Protein AF-T1GI79-F1 (afdb_monomer)

Organism: Megaselia scalaris (NCBI:txid36166)

Sequence (210 aa):
MRSLFEKNIESGKLQDRVNHFIPFPCNTTNGRSFVRPTNINKLKPGDIDVIASIGDSLTAANGGMSSNILHVLNENRAISFSGGGKGTWREFLTLPNILKEFNPRLYGYSVDDVLALDKSSRLNVAEPMIMSRDMTYQSKALIKRMKADKKIDMKRDWKLLTIFVGNNDICSDMCHHNPQSNFADQHEKDLESTLRILRDNIPRLFVQIV

Nearest PDB structures (foldseek):
  4eq6-assembly1_A  TM=4.768E-01  e=1.561E+00  Saccharomyces cerevisiae S288C
  7bz2-assembly1_A  TM=5.257E-01  e=2.880E+00  Homo sapiens
  1g15-assembly1_A  TM=3.973E-01  e=2.254E+00  Escherichia coli
  3vdn-assembly1_B-2  TM=3.604E-01  e=2.709E+00  Streptomyces hygroscopicus subsp. limoneus
  5exd-assembly2_L  TM=4.272E-01  e=8.159E+00  Moorella thermoacetica ATCC 39073

Structure (mmCIF, N/CA/C/O backbone):
data_AF-T1GI79-F1
#
_entry.id   AF-T1GI79-F1
#
loop_
_atom_site.group_PDB
_atom_site.id
_atom_site.type_symbol
_atom_site.label_atom_id
_atom_site.label_alt_id
_atom_site.label_comp_id
_atom_site.label_asym_id
_atom_site.label_entity_id
_atom_site.label_seq_id
_atom_site.pdbx_PDB_ins_code
_atom_site.Cartn_x
_atom_site.Cartn_y
_atom_site.Cartn_z
_atom_site.occupancy
_atom_site.B_iso_or_equiv
_atom_site.auth_seq_id
_atom_site.auth_comp_id
_atom_site.auth_asym_id
_atom_site.auth_atom_id
_atom_site.pdbx_PDB_model_num
ATOM 1 N N . MET A 1 1 ? 25.899 4.677 21.567 1.00 52.06 1 MET A N 1
ATOM 2 C CA . MET A 1 1 ? 26.036 4.638 20.093 1.00 52.06 1 MET A CA 1
ATOM 3 C C . MET A 1 1 ? 24.680 5.011 19.506 1.00 52.06 1 MET A C 1
ATOM 5 O O . MET A 1 1 ? 23.715 4.375 19.904 1.00 52.06 1 MET A O 1
ATOM 9 N N . ARG A 1 2 ? 24.577 6.055 18.664 1.00 70.06 2 ARG A N 1
ATOM 10 C CA . ARG A 1 2 ? 23.287 6.473 18.070 1.00 70.06 2 ARG A CA 1
ATOM 11 C C . ARG A 1 2 ? 22.744 5.403 17.127 1.00 70.06 2 ARG A C 1
ATOM 13 O O . ARG A 1 2 ? 23.522 4.817 16.366 1.00 70.06 2 ARG A O 1
ATOM 20 N N . SER A 1 3 ? 21.436 5.175 17.166 1.00 83.69 3 SER A N 1
ATOM 21 C CA . SER A 1 3 ? 20.765 4.235 16.264 1.00 83.69 3 SER A CA 1
ATOM 22 C C . SER A 1 3 ? 20.818 4.730 14.812 1.00 83.69 3 SER A C 1
ATOM 24 O O . SER A 1 3 ? 20.967 5.924 14.546 1.00 83.69 3 SER A O 1
ATOM 26 N N . LEU A 1 4 ? 20.687 3.815 13.845 1.00 84.44 4 LEU A N 1
ATOM 27 C CA . LEU A 1 4 ? 20.584 4.172 12.422 1.00 84.44 4 LEU A CA 1
ATOM 28 C C . LEU A 1 4 ? 19.411 5.134 12.162 1.00 84.44 4 LEU A C 1
ATOM 30 O O . LEU A 1 4 ? 19.518 6.036 11.339 1.00 84.44 4 LEU A O 1
ATOM 34 N N . PHE A 1 5 ? 18.323 4.965 12.912 1.00 84.00 5 PHE A N 1
ATOM 35 C CA . PHE A 1 5 ? 17.148 5.822 12.849 1.00 84.00 5 PHE A CA 1
ATOM 36 C C . PHE A 1 5 ? 17.453 7.268 13.261 1.00 84.00 5 PHE A C 1
ATOM 38 O O . PHE A 1 5 ? 17.157 8.187 12.505 1.00 84.00 5 PHE A O 1
ATOM 45 N N . GLU A 1 6 ? 18.114 7.471 14.404 1.00 85.56 6 GLU A N 1
ATOM 46 C CA . GLU A 1 6 ? 18.513 8.808 14.876 1.00 85.56 6 GLU A CA 1
ATOM 47 C C . GLU A 1 6 ? 19.436 9.508 13.875 1.00 85.56 6 GLU A C 1
ATOM 49 O O . GLU A 1 6 ? 19.219 10.669 13.543 1.00 85.56 6 GLU A O 1
ATOM 54 N N . LYS A 1 7 ? 20.414 8.782 13.319 1.00 89.31 7 LYS A N 1
ATOM 55 C CA . LYS A 1 7 ? 21.323 9.328 12.298 1.00 89.31 7 LYS A CA 1
ATOM 56 C C . LYS A 1 7 ? 20.586 9.758 11.027 1.00 89.31 7 LYS A C 1
ATOM 58 O O . LYS A 1 7 ? 20.951 10.756 10.409 1.00 89.31 7 LYS A O 1
ATOM 63 N N . ASN A 1 8 ? 19.573 9.001 10.609 1.00 90.50 8 ASN A N 1
ATOM 64 C CA . ASN A 1 8 ? 18.803 9.327 9.412 1.00 90.50 8 ASN A CA 1
ATOM 65 C C . ASN A 1 8 ? 17.879 10.540 9.625 1.00 90.50 8 ASN A C 1
ATOM 67 O O . ASN A 1 8 ? 17.710 11.316 8.690 1.00 90.50 8 ASN A O 1
ATOM 71 N N . ILE A 1 9 ? 17.346 10.753 10.836 1.00 89.88 9 ILE A N 1
ATOM 72 C CA . ILE A 1 9 ? 16.642 12.003 11.182 1.00 89.88 9 ILE A CA 1
ATOM 73 C C . ILE A 1 9 ? 17.617 13.184 11.164 1.00 89.88 9 ILE A C 1
ATOM 75 O O . ILE A 1 9 ? 17.390 14.154 10.455 1.00 89.88 9 ILE A O 1
ATOM 79 N N . GLU A 1 10 ? 18.745 13.086 11.874 1.00 90.06 10 GLU A N 1
ATOM 80 C CA . GLU A 1 10 ? 19.730 14.179 11.966 1.00 90.06 10 GLU A CA 1
ATOM 81 C C . GLU A 1 10 ? 20.311 14.593 10.603 1.00 90.06 10 GLU A C 1
ATOM 83 O O . GLU A 1 10 ? 20.712 15.739 10.421 1.00 90.06 10 GLU A O 1
ATOM 88 N N . SER A 1 11 ? 20.359 13.666 9.642 1.00 90.00 11 SER A N 1
ATOM 89 C CA . SER A 1 11 ? 20.811 13.931 8.269 1.00 90.00 11 SER A CA 1
ATOM 90 C C . SER A 1 11 ? 19.696 14.373 7.313 1.00 90.00 11 SER A C 1
ATOM 92 O O . SER A 1 11 ? 19.952 14.506 6.118 1.00 90.00 11 SER A O 1
ATOM 94 N N . GLY A 1 12 ? 18.471 14.583 7.807 1.00 88.94 12 GLY A N 1
ATOM 95 C CA . GLY A 1 12 ? 17.326 15.023 7.005 1.00 88.94 12 GLY A CA 1
ATOM 96 C C . GLY A 1 12 ? 16.802 13.976 6.017 1.00 88.94 12 GLY A C 1
ATOM 97 O O . GLY A 1 12 ? 16.076 14.319 5.088 1.00 88.94 12 GLY A O 1
ATOM 98 N N . LYS A 1 13 ? 17.171 12.699 6.181 1.00 87.88 13 LYS A N 1
ATOM 99 C CA . LYS A 1 13 ? 16.690 11.594 5.331 1.00 87.88 13 LYS A CA 1
ATOM 100 C C . LYS A 1 13 ? 15.313 11.089 5.743 1.00 87.88 13 LYS A C 1
ATOM 102 O O . LYS A 1 13 ? 14.619 10.479 4.936 1.00 87.88 13 LYS A O 1
ATOM 107 N N . LEU A 1 14 ? 14.949 11.285 7.006 1.00 89.50 14 LEU A N 1
ATOM 108 C CA . LEU A 1 14 ? 13.640 10.943 7.546 1.00 89.50 14 LEU A CA 1
ATOM 109 C C . LEU A 1 14 ? 12.938 12.197 8.035 1.00 89.50 14 LEU A C 1
ATOM 111 O O . LEU A 1 14 ? 13.574 13.175 8.416 1.00 89.50 14 LEU A O 1
ATOM 115 N N . GLN A 1 15 ? 11.614 12.118 8.051 1.00 91.69 15 GLN A N 1
ATOM 116 C CA . GLN A 1 15 ? 10.753 13.127 8.641 1.00 91.69 15 GLN A CA 1
ATOM 117 C C . GLN A 1 15 ? 11.114 13.377 10.116 1.00 91.69 15 GLN A C 1
ATOM 119 O O . GLN A 1 15 ? 11.290 12.440 10.899 1.00 91.69 15 GLN A O 1
ATOM 124 N N . ASP A 1 16 ? 11.115 14.651 10.507 1.00 92.38 16 ASP A N 1
ATOM 125 C CA . ASP A 1 16 ? 11.170 15.047 11.910 1.00 92.38 16 ASP A CA 1
ATOM 126 C C . ASP A 1 16 ? 9.904 14.632 12.663 1.00 92.38 16 ASP A C 1
ATOM 128 O O . ASP A 1 16 ? 8.776 14.768 12.177 1.00 92.38 16 ASP A O 1
ATOM 132 N N . ARG A 1 17 ? 10.079 14.172 13.905 1.00 92.69 17 ARG A N 1
ATOM 133 C CA . ARG A 1 17 ? 8.948 13.747 14.731 1.00 92.69 17 ARG A CA 1
ATOM 134 C C . ARG A 1 17 ? 8.002 14.913 14.997 1.00 92.69 17 ARG A C 1
ATOM 136 O O . ARG A 1 17 ? 8.368 15.894 15.643 1.00 92.69 17 ARG A O 1
ATOM 143 N N . VAL A 1 18 ? 6.752 14.759 14.579 1.00 95.56 18 VAL A N 1
ATOM 144 C CA . VAL A 1 18 ? 5.697 15.732 14.862 1.00 95.56 18 VAL A CA 1
ATOM 145 C C . VAL A 1 18 ? 5.237 15.561 16.307 1.00 95.56 18 VAL A C 1
ATOM 147 O O . VAL A 1 18 ? 4.933 14.456 16.760 1.00 95.56 18 VAL A O 1
ATOM 150 N N . ASN A 1 19 ? 5.178 16.661 17.054 1.00 95.94 19 ASN A N 1
ATOM 151 C CA . ASN A 1 19 ? 4.773 16.626 18.454 1.00 95.94 19 ASN A CA 1
ATOM 152 C C . ASN A 1 19 ? 3.303 16.170 18.601 1.00 95.94 19 ASN A C 1
ATOM 154 O O . ASN A 1 19 ? 2.447 16.505 17.784 1.00 95.94 19 ASN A O 1
ATOM 158 N N . HIS A 1 20 ? 2.993 15.423 19.662 1.00 93.62 20 HIS A N 1
ATOM 159 C CA . HIS A 1 20 ? 1.646 14.932 19.953 1.00 93.62 20 HIS A CA 1
ATOM 160 C C . HIS A 1 20 ? 0.604 16.045 20.159 1.00 93.62 20 HIS A C 1
ATOM 162 O O . HIS A 1 20 ? -0.567 15.817 19.866 1.00 93.62 20 HIS A O 1
ATOM 168 N N . PHE A 1 21 ? 1.017 17.242 20.594 1.00 95.44 21 PHE A N 1
ATOM 169 C CA . PHE A 1 21 ? 0.129 18.407 20.705 1.00 95.44 21 PHE A CA 1
ATOM 170 C C . PHE A 1 21 ? -0.283 18.994 19.348 1.00 95.44 21 PHE A C 1
ATOM 172 O O . PHE A 1 21 ? -1.254 19.745 19.283 1.00 95.44 21 PHE A O 1
ATOM 179 N N . ILE A 1 22 ? 0.438 18.672 18.267 1.00 96.88 22 ILE A N 1
ATOM 180 C CA . ILE A 1 22 ? 0.076 19.117 16.922 1.00 96.88 22 ILE A CA 1
ATOM 181 C C . ILE A 1 22 ? -1.055 18.205 16.415 1.00 96.88 22 ILE A C 1
ATOM 183 O O . ILE A 1 22 ? -0.869 16.979 16.325 1.00 96.88 22 ILE A O 1
ATOM 187 N N . PRO A 1 23 ? -2.241 18.769 16.114 1.00 95.44 23 PRO A N 1
ATOM 188 C CA . PRO A 1 23 ? -3.357 17.987 15.609 1.00 95.44 23 PRO A CA 1
ATOM 189 C C . PRO A 1 23 ? -3.061 17.486 14.194 1.00 95.44 23 PRO A C 1
ATOM 191 O O . PRO A 1 23 ? -2.300 18.096 13.442 1.00 95.44 23 PRO A O 1
ATOM 194 N N . PHE A 1 24 ? -3.691 16.373 13.820 1.00 96.44 24 PHE A N 1
ATOM 195 C CA . PHE A 1 24 ? -3.677 15.927 12.432 1.00 96.44 24 PHE A CA 1
ATOM 196 C C . PHE A 1 24 ? -4.332 17.007 11.547 1.00 96.44 24 PHE A C 1
ATOM 198 O O . PHE A 1 24 ? -5.407 17.495 11.902 1.00 96.44 24 PHE A O 1
ATOM 205 N N . PRO A 1 25 ? -3.706 17.421 10.426 1.00 94.62 25 PRO A N 1
ATOM 206 C CA . PRO A 1 25 ? -4.145 18.598 9.673 1.00 94.62 25 PRO A CA 1
ATOM 207 C C . PRO A 1 25 ? -5.494 18.434 8.960 1.00 94.62 25 PRO A C 1
ATOM 209 O O . PRO A 1 25 ? -6.083 19.432 8.548 1.00 94.62 25 PRO A O 1
ATOM 212 N N . CYS A 1 26 ? -5.998 17.209 8.788 1.00 94.50 26 CYS A N 1
ATOM 213 C CA . CYS A 1 26 ? -7.280 16.973 8.125 1.00 94.50 26 CYS A CA 1
ATOM 214 C C . CYS A 1 26 ? -8.415 16.751 9.135 1.00 94.50 26 CYS A C 1
ATOM 216 O O . CYS A 1 26 ? -8.239 16.106 10.166 1.00 94.50 26 CYS A O 1
ATOM 218 N N . ASN A 1 27 ? -9.620 17.220 8.797 1.00 93.81 27 ASN A N 1
ATOM 219 C CA . ASN A 1 27 ? -10.820 16.981 9.599 1.00 93.81 27 ASN A CA 1
ATOM 220 C C . ASN A 1 27 ? -11.265 15.508 9.511 1.00 93.81 27 ASN A C 1
ATOM 222 O O . ASN A 1 27 ? -11.631 15.025 8.437 1.00 93.81 27 ASN A O 1
ATOM 226 N N . THR A 1 28 ? -11.284 14.811 10.650 1.00 95.00 28 THR A N 1
ATOM 227 C CA . THR A 1 28 ? -11.652 13.389 10.748 1.00 95.00 28 THR A CA 1
ATOM 228 C C . THR A 1 28 ? -13.103 13.142 11.179 1.00 95.00 28 THR A C 1
ATOM 230 O O . THR A 1 28 ?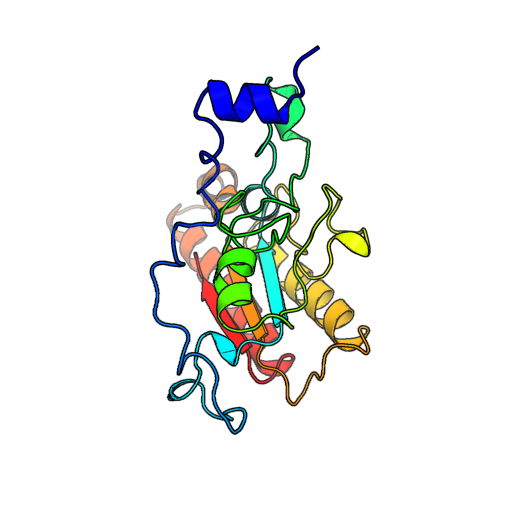 -13.594 12.026 11.006 1.00 95.00 28 THR A O 1
ATOM 233 N N . THR A 1 29 ? -13.839 14.154 11.665 1.00 90.50 29 THR A N 1
ATOM 234 C CA . THR A 1 29 ? -15.170 14.008 12.300 1.00 90.50 29 THR A CA 1
ATOM 235 C C . THR A 1 29 ? -16.207 13.320 11.407 1.00 90.50 29 THR A C 1
ATOM 237 O O . THR A 1 29 ? -17.034 12.561 11.899 1.00 90.50 29 THR A O 1
ATOM 240 N N . ASN A 1 30 ? -16.142 13.526 10.089 1.00 90.50 30 ASN A N 1
ATOM 241 C CA . ASN A 1 30 ? -17.039 12.901 9.105 1.00 90.50 30 ASN A CA 1
ATOM 242 C C . ASN A 1 30 ? -16.297 12.007 8.100 1.00 90.50 30 ASN A C 1
ATOM 244 O O . ASN A 1 30 ? -16.798 11.753 6.997 1.00 90.50 30 ASN A O 1
ATOM 248 N N . GLY A 1 31 ? -15.105 11.545 8.484 1.00 94.31 31 GLY A N 1
ATOM 249 C CA . GLY A 1 31 ? -14.174 10.815 7.630 1.00 94.31 31 GLY A CA 1
ATOM 250 C C . GLY A 1 31 ? -14.564 9.372 7.320 1.00 94.31 31 GLY A C 1
ATOM 251 O O . GLY A 1 31 ? -14.098 8.834 6.320 1.00 94.31 31 GLY A O 1
ATOM 252 N N . ARG A 1 32 ? -15.439 8.754 8.121 1.00 96.69 32 ARG A N 1
ATOM 253 C CA . ARG A 1 32 ? -15.996 7.410 7.891 1.00 96.69 32 ARG A CA 1
ATOM 254 C C . ARG A 1 32 ? -17.516 7.482 7.766 1.00 96.69 32 ARG A C 1
ATOM 256 O O . ARG A 1 32 ? -18.162 8.288 8.433 1.00 96.69 32 ARG A O 1
ATOM 263 N N . SER A 1 33 ? -18.102 6.666 6.898 1.00 97.19 33 SER A N 1
ATOM 264 C CA . SER A 1 33 ? -19.553 6.596 6.728 1.00 97.19 33 SER A CA 1
ATOM 265 C C . SER A 1 33 ? -20.196 5.758 7.839 1.00 97.19 33 SER A C 1
ATOM 267 O O . SER A 1 33 ? -19.655 4.731 8.246 1.00 97.19 33 SER A O 1
ATOM 269 N N . PHE A 1 34 ? -21.386 6.159 8.307 1.00 95.62 34 PHE A N 1
ATOM 270 C CA . PHE A 1 34 ? -22.167 5.372 9.276 1.00 95.62 34 PHE A CA 1
ATOM 271 C C . PHE A 1 34 ? -22.523 3.983 8.735 1.00 95.62 34 PHE A C 1
ATOM 273 O O . PHE A 1 34 ? -22.449 2.985 9.449 1.00 95.62 34 PHE A O 1
ATOM 280 N N . VAL A 1 35 ? -22.882 3.923 7.451 1.00 96.69 35 VAL A N 1
ATOM 281 C CA . VAL A 1 35 ? -23.116 2.681 6.713 1.00 96.69 35 VAL A CA 1
ATOM 282 C C . VAL A 1 35 ? -22.049 2.570 5.640 1.00 96.69 35 VAL A C 1
ATOM 284 O O . VAL A 1 35 ? -21.856 3.504 4.861 1.00 96.69 35 VAL A O 1
ATOM 287 N N . ARG A 1 36 ? -21.372 1.419 5.585 1.00 97.56 36 ARG A N 1
ATOM 288 C CA . ARG A 1 36 ? -20.327 1.173 4.590 1.00 97.56 36 ARG A CA 1
ATOM 289 C C . ARG A 1 36 ? -20.910 1.329 3.176 1.00 97.56 36 ARG A C 1
ATOM 291 O O . ARG A 1 36 ? -21.871 0.621 2.853 1.00 97.56 36 ARG A O 1
ATOM 298 N N . PRO A 1 37 ? -20.345 2.202 2.325 1.00 97.62 37 PRO A N 1
ATOM 299 C CA . PRO A 1 37 ? -20.894 2.447 1.001 1.00 97.62 37 PRO A CA 1
ATOM 300 C C . PRO A 1 37 ? -20.736 1.215 0.106 1.00 97.62 37 PRO A C 1
ATOM 302 O O . PRO A 1 37 ? -19.873 0.366 0.319 1.00 97.62 37 PRO A O 1
ATOM 305 N N . THR A 1 38 ? -21.574 1.111 -0.919 1.00 96.44 38 THR A N 1
ATOM 306 C CA . THR A 1 38 ? -21.442 0.106 -1.987 1.00 96.44 38 THR A CA 1
ATOM 307 C C . THR A 1 38 ? -20.965 0.715 -3.303 1.00 96.44 38 THR A C 1
ATOM 309 O O . THR A 1 38 ? -20.500 -0.012 -4.173 1.00 96.44 38 THR A O 1
ATOM 312 N N . ASN A 1 39 ? -21.050 2.042 -3.433 1.00 95.69 39 ASN A N 1
ATOM 313 C CA . ASN A 1 39 ? -20.649 2.810 -4.606 1.00 95.69 39 ASN A CA 1
ATOM 314 C C . ASN A 1 39 ? -19.383 3.615 -4.290 1.00 95.69 39 ASN A C 1
ATOM 316 O O . ASN A 1 39 ? -19.326 4.284 -3.255 1.00 95.69 39 ASN A O 1
ATOM 320 N N . ILE A 1 40 ? -18.407 3.574 -5.199 1.00 95.31 40 ILE A N 1
ATOM 321 C CA . ILE A 1 40 ? -17.124 4.263 -5.051 1.00 95.31 40 ILE A CA 1
ATOM 322 C C . ILE A 1 40 ? -17.268 5.784 -4.905 1.00 95.31 40 ILE A C 1
ATOM 324 O O . ILE A 1 40 ? -16.548 6.389 -4.124 1.00 95.31 40 ILE A O 1
ATOM 328 N N . ASN A 1 41 ? -18.270 6.398 -5.538 1.00 96.31 41 ASN A N 1
ATOM 329 C CA . ASN A 1 41 ? -18.511 7.846 -5.479 1.00 96.31 41 ASN A CA 1
ATOM 330 C C . ASN A 1 41 ? -18.949 8.336 -4.087 1.00 96.31 41 ASN A C 1
ATOM 332 O O . ASN A 1 41 ? -19.042 9.536 -3.852 1.00 96.31 41 ASN A O 1
ATOM 336 N N . LYS A 1 42 ? -19.272 7.415 -3.171 1.00 97.31 42 LYS A N 1
ATOM 337 C CA . LYS A 1 4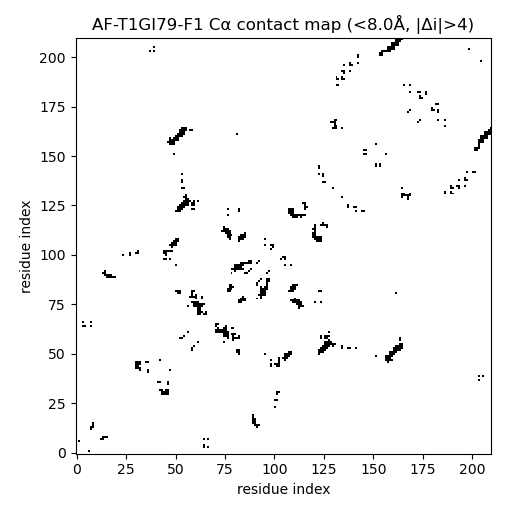2 ? -19.610 7.708 -1.770 1.00 97.31 42 LYS A CA 1
ATOM 338 C C . LYS A 1 42 ? -18.518 7.253 -0.802 1.00 97.31 42 LYS A C 1
ATOM 340 O O . LYS A 1 42 ? -18.714 7.365 0.406 1.00 97.31 42 LYS A O 1
ATOM 345 N N . LEU A 1 43 ? -17.422 6.687 -1.312 1.00 97.81 43 LEU A N 1
ATOM 346 C CA . LEU A 1 43 ? -16.335 6.179 -0.493 1.00 97.81 43 LEU A CA 1
ATOM 347 C C . LEU A 1 43 ? -15.608 7.338 0.186 1.00 97.81 43 LEU A C 1
ATOM 349 O O . LEU A 1 43 ? -15.189 8.287 -0.472 1.00 97.81 43 LEU A O 1
ATOM 353 N N . LYS A 1 44 ? -15.440 7.243 1.504 1.00 97.75 44 LYS A N 1
ATOM 354 C CA . LYS A 1 44 ? -14.638 8.185 2.289 1.00 97.75 44 LYS A CA 1
ATOM 355 C C . LYS A 1 44 ? -13.325 7.539 2.743 1.00 97.75 44 LYS A C 1
ATOM 357 O O . LYS A 1 44 ? -13.260 6.311 2.809 1.00 97.75 44 LYS A O 1
ATOM 362 N N . PRO A 1 45 ? -12.300 8.319 3.138 1.00 97.69 45 PRO A N 1
ATOM 363 C CA . PRO A 1 45 ? -11.022 7.765 3.596 1.00 97.69 45 PRO A CA 1
ATOM 364 C C . PRO A 1 45 ? -11.181 6.745 4.727 1.00 97.69 45 PRO A C 1
ATOM 366 O O . PRO A 1 45 ? -10.575 5.679 4.713 1.00 97.69 45 PRO A O 1
ATOM 369 N N . GLY A 1 46 ? -12.068 7.034 5.677 1.00 98.25 46 GLY A N 1
ATOM 370 C CA . GLY A 1 46 ? -12.342 6.158 6.801 1.00 98.25 46 GLY A CA 1
ATOM 371 C C . GLY A 1 46 ? -13.141 4.916 6.436 1.00 98.25 46 GLY A C 1
ATOM 372 O O . GLY A 1 46 ? -13.218 4.033 7.271 1.00 98.25 46 GLY A O 1
ATOM 373 N N . ASP A 1 47 ? -13.729 4.799 5.242 1.00 98.62 47 ASP A N 1
ATOM 374 C CA . ASP A 1 47 ? -14.429 3.583 4.803 1.00 98.62 47 ASP A CA 1
ATOM 375 C C . ASP A 1 47 ? -13.473 2.510 4.269 1.00 98.62 47 ASP A C 1
ATOM 377 O O . ASP A 1 47 ? -13.877 1.354 4.153 1.00 98.62 47 ASP A O 1
ATOM 381 N N . ILE A 1 48 ? -12.222 2.874 3.968 1.00 98.75 48 ILE A N 1
ATOM 382 C CA . ILE A 1 48 ? -11.177 1.945 3.535 1.00 98.75 48 ILE A CA 1
ATOM 383 C C . ILE A 1 48 ? -10.812 1.056 4.722 1.00 98.75 48 ILE A C 1
ATOM 385 O O . ILE A 1 48 ? -10.331 1.526 5.754 1.00 98.75 48 ILE A O 1
ATOM 389 N N . ASP A 1 49 ? -11.063 -0.241 4.588 1.00 98.75 49 ASP A N 1
ATOM 390 C CA . ASP A 1 49 ? -10.819 -1.219 5.646 1.00 98.75 49 ASP A CA 1
ATOM 391 C C . ASP A 1 49 ? -9.458 -1.904 5.471 1.00 98.75 49 ASP A C 1
ATOM 393 O O . ASP A 1 49 ? -8.800 -2.238 6.456 1.00 98.75 49 ASP A O 1
ATOM 397 N N . VAL A 1 50 ? -9.023 -2.085 4.222 1.00 98.88 50 VAL A N 1
ATOM 398 C CA . VAL A 1 50 ? -7.798 -2.809 3.873 1.00 98.88 50 VAL A CA 1
ATOM 399 C C . VAL A 1 50 ? -6.950 -1.986 2.909 1.00 98.88 50 VAL A C 1
ATOM 401 O O . VAL A 1 50 ? -7.465 -1.474 1.916 1.00 98.88 50 VAL A O 1
ATOM 404 N N . ILE A 1 51 ? -5.648 -1.906 3.171 1.00 98.69 51 ILE A N 1
ATOM 405 C CA . ILE A 1 51 ? -4.647 -1.354 2.259 1.00 98.69 51 ILE A CA 1
ATOM 406 C C . ILE A 1 51 ? -3.745 -2.469 1.732 1.00 98.69 51 ILE A C 1
ATOM 408 O O . ILE A 1 51 ? -3.408 -3.408 2.455 1.00 98.69 51 ILE A O 1
ATOM 412 N N . ALA A 1 52 ? -3.387 -2.379 0.461 1.00 98.75 52 ALA A N 1
ATOM 413 C CA . ALA A 1 52 ? -2.519 -3.321 -0.222 1.00 98.75 52 ALA A CA 1
ATOM 414 C C . ALA A 1 52 ? -1.645 -2.589 -1.237 1.00 98.75 52 ALA A C 1
ATOM 416 O O . ALA A 1 52 ? -1.995 -1.504 -1.709 1.00 98.75 52 ALA A O 1
ATOM 417 N N . SER A 1 53 ? -0.536 -3.213 -1.614 1.00 98.38 53 SER A N 1
ATOM 418 C CA . SER A 1 53 ? 0.325 -2.699 -2.669 1.00 98.38 53 SER A CA 1
ATOM 419 C C . SER A 1 53 ? 0.944 -3.825 -3.493 1.00 98.38 53 SER A C 1
ATOM 421 O O . SER A 1 53 ? 1.370 -4.855 -2.961 1.00 98.38 53 SER A O 1
ATOM 423 N N . ILE A 1 54 ? 0.971 -3.607 -4.806 1.00 98.44 54 ILE A N 1
ATOM 424 C CA . ILE A 1 54 ? 1.799 -4.339 -5.768 1.00 98.44 54 ILE A CA 1
ATOM 425 C C . ILE A 1 54 ? 2.771 -3.334 -6.379 1.00 98.44 54 ILE A C 1
ATOM 427 O O . ILE A 1 54 ? 2.444 -2.152 -6.519 1.00 98.44 54 ILE A O 1
ATOM 431 N N . GLY A 1 55 ? 3.970 -3.777 -6.715 1.00 97.62 55 GLY A N 1
ATOM 432 C CA . GLY A 1 55 ? 5.003 -2.848 -7.141 1.00 97.62 55 GLY A CA 1
ATOM 433 C C . GLY A 1 55 ? 6.386 -3.452 -7.196 1.00 97.62 55 GLY A C 1
ATOM 434 O O . GLY A 1 55 ? 6.553 -4.660 -7.018 1.00 97.62 55 GLY A O 1
ATOM 435 N N . ASP A 1 56 ? 7.370 -2.586 -7.392 1.00 96.31 56 ASP A N 1
ATOM 436 C CA . ASP A 1 56 ? 8.779 -2.950 -7.405 1.00 96.31 56 ASP A CA 1
ATOM 437 C C . ASP A 1 56 ? 9.518 -2.582 -6.098 1.00 96.31 56 ASP A C 1
ATOM 439 O O . ASP A 1 56 ? 8.924 -2.455 -5.018 1.00 96.31 56 ASP A O 1
ATOM 443 N N . SER A 1 57 ? 10.838 -2.402 -6.188 1.00 96.38 57 SER A N 1
ATOM 444 C CA . SER A 1 57 ? 11.707 -1.991 -5.084 1.00 96.38 57 SER A CA 1
ATOM 445 C C . SER A 1 57 ? 11.301 -0.651 -4.454 1.00 96.38 57 SER A C 1
ATOM 447 O O . SER A 1 57 ? 11.492 -0.469 -3.250 1.00 96.38 57 SER A O 1
ATOM 449 N N . LEU A 1 58 ? 10.689 0.272 -5.205 1.00 95.75 58 LEU A N 1
ATOM 450 C CA . LEU A 1 58 ? 10.197 1.545 -4.666 1.00 95.75 58 LEU A CA 1
ATOM 451 C C . LEU A 1 58 ? 9.002 1.318 -3.736 1.00 95.75 58 LEU A C 1
ATOM 453 O O . LEU A 1 58 ? 8.912 1.908 -2.659 1.00 95.75 58 LEU A O 1
ATOM 457 N N . THR A 1 59 ? 8.116 0.391 -4.100 1.00 97.50 59 THR A N 1
ATOM 458 C CA . THR A 1 59 ? 6.955 0.011 -3.281 1.00 97.50 59 THR A CA 1
ATOM 459 C C . THR A 1 59 ? 7.351 -0.823 -2.060 1.00 97.50 59 THR A C 1
ATOM 461 O O . THR A 1 59 ? 6.705 -0.741 -1.009 1.00 97.50 59 THR A O 1
ATOM 464 N N . ALA A 1 60 ? 8.441 -1.585 -2.152 1.00 96.88 60 ALA A N 1
ATOM 465 C CA . ALA A 1 60 ? 9.060 -2.263 -1.014 1.00 96.88 60 ALA A CA 1
ATOM 466 C C . ALA A 1 60 ? 9.929 -1.330 -0.139 1.00 96.88 60 ALA A C 1
ATOM 468 O O . ALA A 1 60 ? 10.384 -1.744 0.927 1.00 96.88 60 ALA A O 1
ATOM 469 N N . ALA A 1 61 ? 10.111 -0.068 -0.555 1.00 96.12 61 ALA A N 1
ATOM 470 C CA . ALA A 1 61 ? 10.975 0.926 0.081 1.00 96.12 61 ALA A CA 1
ATOM 471 C C . ALA A 1 61 ? 12.413 0.434 0.285 1.00 96.12 61 ALA A C 1
ATOM 473 O O . ALA A 1 61 ? 13.006 0.590 1.357 1.00 96.12 61 ALA A O 1
ATOM 474 N N . ASN A 1 62 ? 12.980 -0.166 -0.761 1.00 95.44 62 ASN A N 1
ATOM 475 C CA . ASN A 1 62 ? 14.366 -0.603 -0.761 1.00 95.44 62 ASN A CA 1
ATOM 476 C C . ASN A 1 62 ? 15.312 0.545 -0.398 1.00 95.44 62 ASN A C 1
ATOM 478 O O . ASN A 1 62 ? 15.313 1.598 -1.033 1.00 95.44 62 ASN A O 1
ATOM 482 N N . GLY A 1 63 ? 16.121 0.345 0.641 1.00 92.88 63 GLY A N 1
ATOM 483 C CA . GLY A 1 63 ? 17.069 1.351 1.111 1.00 92.88 63 GLY A CA 1
ATOM 484 C C . GLY A 1 63 ? 16.437 2.604 1.726 1.00 92.88 63 GLY A C 1
ATOM 485 O O . GLY A 1 63 ? 17.148 3.595 1.904 1.00 92.88 63 GLY A O 1
ATOM 486 N N . GLY A 1 64 ? 15.156 2.579 2.112 1.00 89.88 64 GLY A N 1
ATOM 487 C CA . GLY A 1 64 ? 14.488 3.708 2.774 1.00 89.88 64 GLY A CA 1
ATOM 488 C C . GLY A 1 64 ? 15.162 4.147 4.085 1.00 89.88 64 GLY A C 1
ATOM 489 O O . GLY A 1 64 ? 15.067 5.303 4.482 1.00 89.88 64 GLY A O 1
ATOM 490 N N . MET A 1 65 ? 15.915 3.247 4.728 1.00 89.31 65 MET A N 1
ATOM 491 C CA . MET A 1 65 ? 16.743 3.529 5.911 1.00 89.31 65 MET A CA 1
ATOM 492 C C . MET A 1 65 ? 18.255 3.543 5.608 1.00 89.31 65 MET A C 1
ATOM 494 O O . MET A 1 65 ? 19.078 3.337 6.506 1.00 89.31 65 MET A O 1
ATOM 498 N N . SER A 1 66 ? 18.661 3.735 4.352 1.00 88.56 66 SER A N 1
ATOM 499 C CA . SER A 1 66 ? 20.053 3.552 3.920 1.00 88.56 66 SER A CA 1
ATOM 500 C C . SER A 1 66 ? 21.047 4.557 4.524 1.00 88.56 66 SER A C 1
ATOM 502 O O . SER A 1 66 ? 20.869 5.778 4.493 1.00 88.56 66 SER A O 1
ATOM 504 N N . SER A 1 67 ? 22.169 4.036 5.031 1.00 86.25 67 SER A N 1
ATOM 505 C CA . SER A 1 67 ? 23.359 4.824 5.395 1.00 86.25 67 SER A CA 1
ATOM 506 C C . SER A 1 67 ? 24.559 4.551 4.489 1.00 86.25 67 SER A C 1
ATOM 508 O O . SER A 1 67 ? 25.542 5.282 4.552 1.00 86.25 67 SER A O 1
ATOM 510 N N . ASN A 1 68 ? 24.483 3.520 3.646 1.00 86.19 68 ASN A N 1
ATOM 511 C CA . ASN A 1 68 ? 25.494 3.141 2.666 1.00 86.19 68 ASN A CA 1
ATOM 512 C C . ASN A 1 68 ? 24.830 2.394 1.495 1.00 86.19 68 ASN A C 1
ATOM 514 O O . ASN A 1 68 ? 23.660 2.017 1.577 1.00 86.19 68 ASN A O 1
ATOM 518 N N . ILE A 1 69 ? 25.597 2.163 0.428 1.00 86.19 69 ILE A N 1
ATOM 519 C CA . ILE A 1 69 ? 25.115 1.552 -0.818 1.00 86.19 69 ILE A CA 1
ATOM 520 C C . ILE A 1 69 ? 24.565 0.130 -0.625 1.00 86.19 69 ILE A C 1
ATOM 522 O O . ILE A 1 69 ? 23.601 -0.236 -1.286 1.00 86.19 69 ILE A O 1
ATOM 526 N N . LEU A 1 70 ? 25.105 -0.659 0.313 1.00 87.50 70 LEU A N 1
ATOM 527 C CA . LEU A 1 70 ? 24.669 -2.046 0.527 1.00 87.50 70 LEU A CA 1
ATOM 528 C C . LEU A 1 7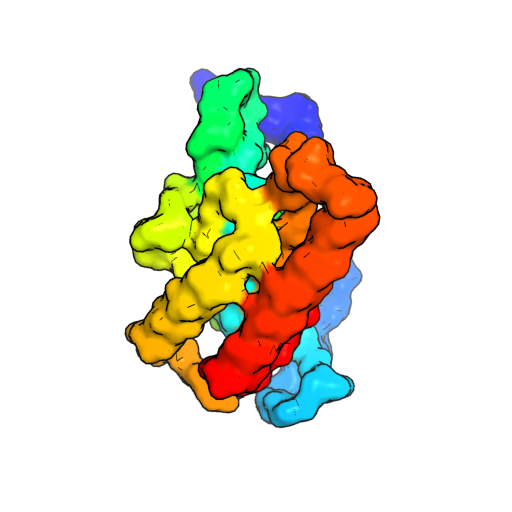0 ? 23.236 -2.124 1.068 1.00 87.50 70 LEU A C 1
ATOM 530 O O . LEU A 1 70 ? 22.546 -3.115 0.850 1.00 87.50 70 LEU A O 1
ATOM 534 N N . HIS A 1 71 ? 22.754 -1.064 1.726 1.00 87.44 71 HIS A N 1
ATOM 535 C CA . HIS A 1 71 ? 21.391 -1.014 2.259 1.00 87.44 71 HIS A CA 1
ATOM 536 C C . HIS A 1 71 ? 20.315 -0.953 1.166 1.00 87.44 71 HIS A C 1
ATOM 538 O O . HIS A 1 71 ? 19.145 -1.123 1.492 1.00 87.44 71 HIS A O 1
ATOM 544 N N . VAL A 1 72 ? 20.667 -0.748 -0.111 1.00 86.50 72 VAL A N 1
ATOM 545 C CA . VAL A 1 72 ? 19.707 -0.818 -1.231 1.00 86.50 72 VAL A CA 1
ATOM 546 C C . VAL A 1 72 ? 19.039 -2.196 -1.347 1.00 86.50 72 VAL A C 1
ATOM 548 O O . VAL A 1 72 ? 17.941 -2.318 -1.884 1.00 86.50 72 VAL A O 1
ATOM 551 N N . LEU A 1 73 ? 19.672 -3.237 -0.801 1.00 88.25 73 LEU A N 1
ATOM 552 C CA . LEU A 1 73 ? 19.124 -4.592 -0.758 1.00 88.25 73 LEU A CA 1
ATOM 553 C C . LEU A 1 73 ? 18.102 -4.791 0.374 1.00 88.25 73 LEU A C 1
ATOM 555 O O . LEU A 1 73 ? 17.398 -5.795 0.386 1.00 88.25 73 LEU A O 1
ATOM 559 N N . ASN A 1 74 ? 18.006 -3.851 1.320 1.00 91.81 74 ASN A N 1
ATOM 560 C CA . ASN A 1 74 ? 17.091 -3.956 2.451 1.00 91.81 74 ASN A CA 1
ATOM 561 C C . ASN A 1 74 ? 15.706 -3.447 2.061 1.00 91.81 74 ASN A C 1
ATOM 563 O O . ASN A 1 74 ? 15.551 -2.270 1.746 1.00 91.81 74 ASN A O 1
ATOM 567 N N . GLU A 1 75 ? 14.695 -4.302 2.166 1.00 94.88 75 GLU A N 1
ATOM 568 C CA . GLU A 1 75 ? 13.298 -3.953 1.908 1.00 94.88 75 GLU A CA 1
ATOM 569 C C . GLU A 1 75 ? 12.662 -3.329 3.159 1.00 94.88 75 GLU A C 1
ATOM 571 O O . GLU A 1 75 ? 12.176 -4.031 4.051 1.00 94.88 75 GLU A O 1
ATOM 576 N N . ASN A 1 76 ? 12.660 -1.995 3.255 1.00 95.06 76 ASN A N 1
ATOM 577 C CA . ASN A 1 76 ? 12.109 -1.287 4.412 1.00 95.06 76 ASN A CA 1
ATOM 578 C C . ASN A 1 76 ? 10.578 -1.124 4.324 1.00 95.06 76 ASN A C 1
ATOM 580 O O . ASN A 1 76 ? 10.037 -0.022 4.458 1.00 95.06 76 ASN A O 1
ATOM 584 N N . ARG A 1 77 ? 9.847 -2.228 4.103 1.00 95.81 77 ARG A N 1
ATOM 585 C CA . ARG A 1 77 ? 8.386 -2.218 3.871 1.00 95.81 77 ARG A CA 1
ATOM 586 C C . ARG A 1 77 ? 7.602 -1.515 4.965 1.00 95.81 77 ARG A C 1
ATOM 588 O O . ARG A 1 77 ? 6.576 -0.904 4.674 1.00 95.81 77 ARG A O 1
ATOM 595 N N . ALA A 1 78 ? 8.086 -1.574 6.202 1.00 96.44 78 ALA A N 1
ATOM 596 C CA . ALA A 1 78 ? 7.474 -0.936 7.358 1.00 96.44 78 ALA A CA 1
ATOM 597 C C . ALA A 1 78 ? 7.271 0.581 7.189 1.00 96.44 78 ALA A C 1
ATOM 599 O O . ALA A 1 78 ? 6.358 1.148 7.795 1.00 96.44 78 ALA A O 1
ATOM 600 N N . ILE A 1 79 ? 8.108 1.222 6.367 1.00 95.81 79 ILE A N 1
ATOM 601 C CA . ILE A 1 79 ? 8.104 2.666 6.092 1.00 95.81 79 ILE A CA 1
ATOM 602 C C . ILE A 1 79 ? 7.767 2.994 4.631 1.00 95.81 79 ILE A C 1
ATOM 604 O O . ILE A 1 79 ? 7.903 4.140 4.213 1.00 95.81 79 ILE A O 1
ATOM 608 N N . SER A 1 80 ? 7.329 2.005 3.848 1.00 97.06 80 SER A N 1
ATOM 609 C CA . SER A 1 80 ? 6.877 2.233 2.476 1.00 97.06 80 SER A CA 1
ATOM 610 C C . SER A 1 80 ? 5.718 3.224 2.436 1.00 97.06 80 SER A C 1
ATOM 612 O O . SER A 1 80 ? 4.761 3.101 3.204 1.00 97.06 80 SER A O 1
ATOM 614 N N . PHE A 1 81 ? 5.776 4.189 1.514 1.00 96.94 81 PHE A N 1
ATOM 615 C CA . PHE A 1 81 ? 4.760 5.236 1.415 1.00 96.94 81 PHE A CA 1
ATOM 616 C C . PHE A 1 81 ? 3.355 4.659 1.184 1.00 96.94 81 PHE A C 1
ATOM 618 O O . PHE A 1 81 ? 2.387 5.215 1.692 1.00 96.94 81 PHE A O 1
ATOM 625 N N . SER A 1 82 ? 3.232 3.546 0.455 1.00 97.31 82 SER A N 1
ATOM 626 C CA . SER A 1 82 ? 1.947 2.942 0.085 1.00 97.31 82 SER A CA 1
ATOM 627 C C . SER A 1 82 ? 1.512 1.812 1.021 1.00 97.31 82 SER A C 1
ATOM 629 O O . SER A 1 82 ? 0.317 1.626 1.234 1.00 97.31 82 SER A O 1
ATOM 631 N N . GLY A 1 83 ? 2.459 1.075 1.612 1.00 97.38 83 GLY A N 1
ATOM 632 C CA . GLY A 1 83 ? 2.167 -0.138 2.389 1.00 97.38 83 GLY A CA 1
ATOM 633 C C . GLY A 1 83 ? 2.700 -0.161 3.823 1.00 97.38 83 GLY A C 1
ATOM 634 O O . GLY A 1 83 ? 2.360 -1.078 4.568 1.00 97.38 83 GLY A O 1
ATOM 635 N N . GLY A 1 84 ? 3.514 0.810 4.234 1.00 97.94 84 GLY A N 1
ATOM 636 C CA . GLY A 1 84 ? 4.149 0.848 5.550 1.00 97.94 84 GLY A CA 1
ATOM 637 C C . GLY A 1 84 ? 3.264 1.471 6.623 1.00 97.94 84 GLY A C 1
ATOM 638 O O . GLY A 1 84 ? 2.742 2.566 6.449 1.00 97.94 84 GLY A O 1
ATOM 639 N N . GLY A 1 85 ? 3.085 0.789 7.751 1.00 97.56 85 GLY A N 1
ATOM 640 C CA . GLY A 1 85 ? 2.258 1.249 8.871 1.00 97.56 85 GLY A CA 1
ATOM 641 C C . GLY A 1 85 ? 2.991 1.306 10.206 1.00 97.56 85 GLY A C 1
ATOM 642 O O . GLY A 1 85 ? 2.334 1.295 11.254 1.00 97.56 85 GLY A O 1
ATOM 643 N N . LYS A 1 86 ? 4.330 1.336 10.185 1.00 96.00 86 LYS A N 1
ATOM 644 C CA . LYS A 1 86 ? 5.153 1.517 11.384 1.00 96.00 86 LYS A CA 1
ATOM 645 C C . LYS A 1 86 ? 4.861 2.870 12.024 1.00 96.00 86 LYS A C 1
ATOM 647 O O . LYS A 1 86 ? 4.785 3.883 11.333 1.00 96.00 86 LYS A O 1
ATOM 652 N N . GLY A 1 87 ? 4.705 2.880 13.346 1.00 95.44 87 GLY A N 1
ATOM 653 C CA . GLY A 1 87 ? 4.456 4.105 14.103 1.00 95.44 87 GLY A CA 1
ATOM 654 C C . GLY A 1 87 ? 3.149 4.803 13.711 1.00 95.44 87 GLY A C 1
ATOM 655 O O . GLY A 1 87 ? 2.110 4.164 13.516 1.00 95.44 87 GLY A O 1
ATOM 656 N N . THR A 1 88 ? 3.202 6.128 13.606 1.00 96.81 88 THR A N 1
ATOM 657 C CA . THR A 1 88 ? 2.082 6.997 13.197 1.00 96.81 88 THR A CA 1
ATOM 658 C C . THR A 1 88 ? 2.532 8.010 12.142 1.00 96.81 88 THR A C 1
ATOM 660 O O . THR A 1 88 ? 3.722 8.100 11.848 1.00 96.81 88 THR A O 1
ATOM 663 N N . TRP A 1 89 ? 1.616 8.835 11.616 1.00 96.88 89 TRP A N 1
ATOM 664 C CA . TRP A 1 89 ? 1.962 9.900 10.655 1.00 96.88 89 TRP A CA 1
ATOM 665 C C . TRP A 1 89 ? 2.943 10.930 11.235 1.00 96.88 89 TRP A C 1
ATOM 667 O O . TRP A 1 89 ? 3.596 11.664 10.497 1.00 96.88 89 TRP A O 1
ATOM 677 N N . ARG A 1 90 ? 3.057 10.972 12.569 1.00 96.19 90 ARG A N 1
ATOM 678 C CA . ARG A 1 90 ? 3.994 11.833 13.290 1.00 96.19 90 ARG A CA 1
ATOM 679 C C . ARG A 1 90 ? 5.438 11.364 13.184 1.00 96.19 90 ARG A C 1
ATOM 681 O O . ARG A 1 90 ? 6.336 12.169 13.381 1.00 96.19 90 ARG A O 1
ATOM 688 N N . GLU A 1 91 ? 5.651 10.078 12.927 1.00 93.94 91 GLU A N 1
ATOM 689 C CA . GLU A 1 91 ? 6.980 9.463 12.841 1.00 93.94 91 GLU A CA 1
ATOM 690 C C . GLU A 1 91 ? 7.320 9.062 11.407 1.00 93.94 91 GLU A C 1
ATOM 692 O O . GLU A 1 91 ? 8.464 9.201 10.988 1.00 93.94 91 GLU A O 1
ATOM 697 N N . PHE A 1 92 ? 6.327 8.566 10.666 1.00 95.19 92 PHE A N 1
ATOM 698 C CA . PHE A 1 92 ? 6.474 8.124 9.287 1.00 95.19 92 PHE A CA 1
ATOM 699 C C . PHE A 1 92 ? 5.251 8.560 8.480 1.00 95.19 92 PHE A C 1
ATOM 701 O O . PHE A 1 92 ? 4.149 8.033 8.667 1.00 95.19 92 PHE A O 1
ATOM 708 N N . LEU A 1 93 ? 5.431 9.506 7.563 1.00 95.56 93 LEU A N 1
ATOM 709 C CA . LEU A 1 93 ? 4.381 9.927 6.646 1.00 95.56 93 LEU A CA 1
ATOM 710 C C . LEU A 1 93 ? 4.180 8.871 5.557 1.00 95.56 93 LEU A C 1
ATOM 712 O O . LEU A 1 93 ? 4.823 8.881 4.511 1.00 95.56 93 LEU A O 1
ATOM 716 N N . THR A 1 94 ? 3.260 7.954 5.819 1.00 97.81 94 THR A N 1
ATOM 717 C CA . THR A 1 94 ? 2.828 6.924 4.877 1.00 97.81 94 THR A CA 1
ATOM 718 C C . THR A 1 94 ? 1.312 6.959 4.733 1.00 97.81 94 THR A C 1
ATOM 720 O O . THR A 1 94 ? 0.585 7.410 5.625 1.00 97.81 94 THR A O 1
ATOM 723 N N . LEU A 1 95 ? 0.810 6.442 3.618 1.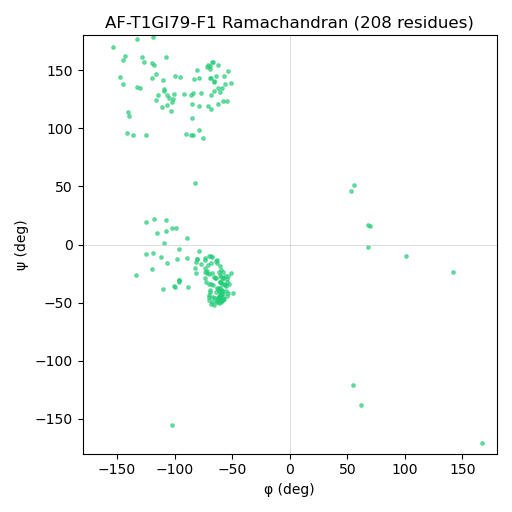00 98.31 95 LEU A N 1
ATOM 724 C CA . LEU A 1 95 ? -0.615 6.349 3.343 1.00 98.31 95 LEU A CA 1
ATOM 725 C C . LEU A 1 95 ? -1.365 5.514 4.399 1.00 98.31 95 LEU A C 1
ATOM 727 O O . LEU A 1 95 ? -2.390 5.999 4.887 1.00 98.31 95 LEU A O 1
ATOM 731 N N . PRO A 1 96 ? -0.870 4.343 4.862 1.00 98.56 96 PRO A N 1
ATOM 732 C CA . PRO A 1 96 ? -1.490 3.652 5.991 1.00 98.56 96 PRO A CA 1
ATOM 733 C C . PRO A 1 96 ? -1.528 4.493 7.273 1.00 98.56 96 PRO A C 1
ATOM 735 O O . PRO A 1 96 ? -2.530 4.480 7.987 1.00 98.56 96 PRO A O 1
ATOM 738 N N . ASN A 1 97 ? -0.465 5.244 7.575 1.00 98.50 97 ASN A N 1
ATOM 739 C CA . ASN A 1 97 ? -0.399 6.078 8.775 1.00 98.50 97 ASN A CA 1
ATOM 740 C C . ASN A 1 97 ? -1.360 7.269 8.735 1.00 98.50 97 ASN A C 1
ATOM 742 O O . ASN A 1 97 ? -1.921 7.614 9.771 1.00 98.50 97 ASN A O 1
ATOM 746 N N . ILE A 1 98 ? -1.598 7.839 7.554 1.00 98.38 98 ILE A N 1
ATOM 747 C CA . ILE A 1 98 ? -2.636 8.848 7.321 1.00 98.38 98 ILE A CA 1
ATOM 748 C C . ILE A 1 98 ? -4.031 8.228 7.479 1.00 98.38 98 ILE A C 1
ATOM 750 O O . ILE A 1 98 ? -4.875 8.753 8.200 1.00 98.38 98 ILE A O 1
ATOM 754 N N . LEU A 1 99 ? -4.287 7.085 6.836 1.00 98.50 99 LEU A N 1
ATOM 755 C CA . LEU A 1 99 ? -5.602 6.441 6.861 1.00 98.50 99 LEU A CA 1
ATOM 756 C C . LEU A 1 99 ? -5.999 5.936 8.253 1.00 98.50 99 LEU A C 1
ATOM 758 O O . LEU A 1 99 ? -7.189 5.926 8.563 1.00 98.50 99 LEU A O 1
ATOM 762 N N . LYS A 1 100 ? -5.036 5.588 9.117 1.00 98.31 100 LYS A N 1
ATOM 763 C CA . LYS A 1 100 ? -5.298 5.245 10.526 1.00 98.31 100 LYS A CA 1
ATOM 764 C C . LYS A 1 100 ? -5.990 6.370 11.306 1.00 98.31 100 LYS A C 1
ATOM 766 O O . LYS A 1 100 ? -6.769 6.062 12.204 1.00 98.31 100 LYS A O 1
ATOM 771 N N . GLU A 1 101 ? -5.784 7.638 10.940 1.00 98.19 101 GLU A N 1
ATOM 772 C CA . GLU A 1 101 ? -6.478 8.779 11.564 1.00 98.19 101 GLU A CA 1
ATOM 773 C C . GLU A 1 101 ? -7.974 8.820 11.198 1.00 98.19 101 GLU A C 1
ATOM 775 O O . GLU A 1 101 ? -8.793 9.332 11.959 1.00 98.19 101 GLU A O 1
ATOM 780 N N . PHE A 1 102 ? -8.356 8.237 10.057 1.00 98.25 102 PHE A N 1
ATOM 781 C CA . PHE A 1 102 ? -9.751 8.120 9.618 1.00 98.25 102 PHE A CA 1
ATOM 782 C C . PHE A 1 102 ? -10.382 6.765 9.977 1.00 98.25 102 PHE A C 1
ATOM 784 O O . PHE A 1 102 ? -11.593 6.673 10.188 1.00 98.25 102 PHE A O 1
ATOM 791 N N . ASN A 1 103 ? -9.575 5.704 10.028 1.00 98.00 103 ASN A N 1
ATOM 792 C CA . ASN A 1 103 ? -9.971 4.353 10.406 1.00 98.00 103 ASN A CA 1
ATOM 793 C C . ASN A 1 103 ? -8.872 3.672 11.246 1.00 98.00 103 ASN A C 1
ATOM 795 O O . ASN A 1 103 ? -7.988 3.017 10.688 1.00 98.00 103 ASN A O 1
ATOM 799 N N . PRO A 1 104 ? -8.973 3.700 12.586 1.00 96.81 104 PRO A N 1
ATOM 800 C CA . PRO A 1 104 ? -8.013 3.030 13.468 1.00 96.81 104 PRO A CA 1
ATOM 801 C C . PRO A 1 104 ? -7.959 1.501 13.313 1.00 96.81 104 PRO A C 1
ATOM 803 O O . PRO A 1 104 ? -7.048 0.862 13.831 1.00 96.81 104 PRO A O 1
ATOM 806 N N . ARG A 1 105 ? -8.938 0.896 12.621 1.00 97.56 105 ARG A N 1
ATOM 807 C CA . ARG A 1 105 ? -9.000 -0.548 12.334 1.00 97.56 105 ARG A CA 1
ATOM 808 C C . ARG A 1 105 ? -8.497 -0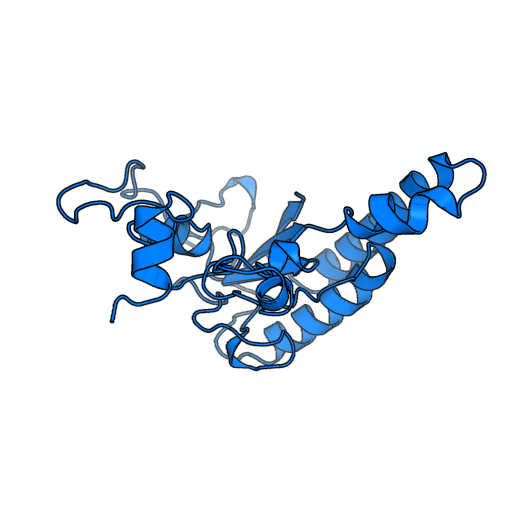.906 10.934 1.00 97.56 105 ARG A C 1
ATOM 810 O O . ARG A 1 105 ? -8.775 -2.011 10.472 1.00 97.56 105 ARG A O 1
ATOM 817 N N . LEU A 1 106 ? -7.810 0.012 10.247 1.00 98.69 106 LEU A N 1
ATOM 818 C CA . LEU A 1 106 ? -7.179 -0.269 8.959 1.00 98.69 106 LEU A CA 1
ATOM 819 C C . LEU A 1 106 ? -6.305 -1.530 9.059 1.00 98.69 106 LEU A C 1
ATOM 821 O O . LEU A 1 106 ? -5.599 -1.735 10.045 1.00 98.69 106 LEU A O 1
ATOM 825 N N . TYR A 1 107 ? -6.349 -2.372 8.034 1.00 98.62 107 TYR A N 1
ATOM 826 C CA . TYR A 1 107 ? -5.608 -3.627 7.982 1.00 98.62 107 TYR A CA 1
ATOM 827 C C . TYR A 1 107 ? -4.790 -3.746 6.689 1.00 98.62 107 TYR A C 1
ATOM 829 O O . TYR A 1 107 ? -5.069 -3.062 5.712 1.00 98.62 107 TYR A O 1
ATOM 837 N N . GLY A 1 108 ? -3.786 -4.628 6.667 1.00 98.19 108 GLY A N 1
ATOM 838 C CA . GLY A 1 108 ? -3.032 -4.976 5.453 1.00 98.19 108 GLY A CA 1
ATOM 839 C C . GLY A 1 108 ? -1.660 -4.315 5.283 1.00 98.19 108 GLY A C 1
ATOM 840 O O . GLY A 1 108 ? -0.890 -4.766 4.439 1.00 98.19 108 GLY A O 1
ATOM 841 N N . TYR A 1 109 ? -1.309 -3.334 6.118 1.00 98.25 109 TYR A N 1
ATOM 842 C CA . TYR A 1 109 ? -0.005 -2.659 6.088 1.00 98.25 109 TYR A CA 1
ATOM 843 C C . TYR A 1 109 ? 1.114 -3.456 6.781 1.00 98.25 109 TYR A C 1
ATOM 845 O O . TYR A 1 109 ? 0.873 -4.166 7.758 1.00 98.25 109 TYR A O 1
ATOM 853 N N . SER A 1 110 ? 2.354 -3.299 6.320 1.00 97.94 110 SER A N 1
ATOM 8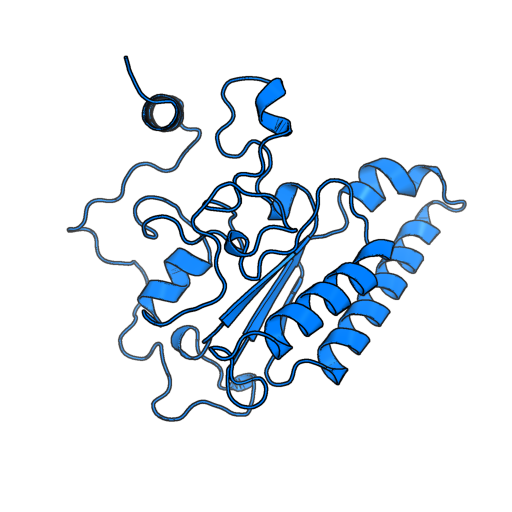54 C CA . SER A 1 110 ? 3.554 -3.903 6.916 1.00 97.94 110 SER A CA 1
ATOM 855 C C . SER A 1 110 ? 4.070 -3.060 8.088 1.00 97.94 110 SER A C 1
ATOM 857 O O . SER A 1 110 ? 4.041 -1.832 8.035 1.00 97.94 110 SER A O 1
ATOM 859 N N . VAL A 1 111 ? 4.570 -3.700 9.147 1.00 97.00 111 VAL A N 1
ATOM 860 C CA . VAL A 1 111 ? 5.223 -3.017 10.291 1.00 97.00 111 VAL A CA 1
ATOM 861 C C . VAL A 1 111 ? 6.685 -3.425 10.480 1.00 97.00 111 VAL A C 1
ATOM 863 O O . VAL A 1 111 ? 7.395 -2.788 11.257 1.00 97.00 111 VAL A O 1
ATOM 866 N N . ASP A 1 112 ? 7.126 -4.428 9.722 1.00 94.12 112 ASP A N 1
ATOM 867 C CA . ASP A 1 112 ? 8.460 -5.015 9.769 1.00 94.12 112 ASP A CA 1
ATOM 868 C C . ASP A 1 112 ? 9.163 -4.874 8.412 1.00 94.12 112 ASP A C 1
ATOM 870 O O . ASP A 1 112 ? 8.515 -4.750 7.366 1.00 94.12 112 ASP A O 1
ATOM 874 N N . ASP A 1 113 ? 10.493 -4.902 8.446 1.00 92.44 113 ASP A N 1
ATOM 875 C CA . ASP A 1 113 ? 11.349 -4.894 7.260 1.00 92.44 113 ASP A CA 1
ATOM 876 C C . ASP A 1 113 ? 11.590 -6.349 6.840 1.00 92.44 113 ASP A C 1
ATOM 878 O O . ASP A 1 113 ? 12.423 -7.048 7.418 1.00 92.44 113 ASP A O 1
ATOM 882 N N . VAL A 1 114 ? 10.782 -6.835 5.895 1.00 93.25 114 VAL A N 1
ATOM 883 C CA . VAL A 1 114 ? 10.727 -8.247 5.486 1.00 93.25 114 VAL A CA 1
ATOM 884 C C . VAL A 1 114 ? 10.492 -8.398 3.988 1.00 93.25 114 VAL A C 1
ATOM 886 O O . VAL A 1 114 ? 9.978 -7.492 3.333 1.00 93.25 114 VAL A O 1
ATOM 889 N N . LEU A 1 115 ? 10.797 -9.588 3.469 1.00 94.06 115 LEU A N 1
ATOM 890 C CA . LEU A 1 115 ? 10.547 -9.957 2.076 1.00 94.06 115 LEU A CA 1
ATOM 891 C C . LEU A 1 115 ? 9.049 -10.145 1.783 1.00 94.06 115 LEU A C 1
ATOM 893 O O . LEU A 1 115 ? 8.282 -10.535 2.665 1.00 94.06 115 LEU A O 1
ATOM 897 N N . ALA A 1 116 ? 8.634 -9.966 0.522 1.00 92.94 116 ALA A N 1
ATOM 898 C CA . ALA A 1 116 ? 7.238 -10.137 0.072 1.00 92.94 116 ALA A CA 1
ATOM 899 C C . ALA A 1 116 ? 6.631 -11.515 0.407 1.00 92.94 116 ALA A C 1
ATOM 901 O O . ALA A 1 116 ? 5.416 -11.666 0.597 1.00 92.94 116 ALA A O 1
ATOM 902 N N . LEU A 1 117 ? 7.478 -12.545 0.460 1.00 92.06 117 LEU A N 1
ATOM 903 C CA . LEU A 1 117 ? 7.093 -13.922 0.769 1.00 92.06 117 LEU A CA 1
ATOM 904 C C . LEU A 1 117 ? 6.730 -14.122 2.245 1.00 92.06 117 LEU A C 1
ATOM 906 O O . LEU A 1 117 ? 5.963 -15.036 2.561 1.00 92.06 117 LEU A O 1
ATOM 910 N N . ASP A 1 118 ? 7.243 -13.276 3.141 1.00 94.50 118 ASP A N 1
ATOM 911 C CA . ASP A 1 118 ? 6.948 -13.370 4.566 1.00 94.50 118 ASP A CA 1
ATOM 912 C C . ASP A 1 118 ? 5.479 -13.016 4.835 1.00 94.50 118 ASP A C 1
ATOM 914 O O . ASP A 1 118 ? 4.904 -12.112 4.225 1.00 94.50 118 ASP A O 1
ATOM 918 N N . LYS A 1 119 ? 4.850 -13.699 5.791 1.00 91.31 119 LYS A N 1
ATOM 919 C CA . LYS A 1 119 ? 3.487 -13.385 6.236 1.00 91.31 119 LYS A CA 1
ATOM 920 C C . LYS A 1 119 ? 3.396 -12.001 6.890 1.00 91.31 119 LYS A C 1
ATOM 922 O O . LYS A 1 119 ? 2.334 -11.379 6.819 1.00 91.31 119 LYS A O 1
ATOM 927 N N . SER A 1 120 ? 4.465 -11.508 7.517 1.00 93.00 120 SER A N 1
ATOM 928 C CA . SER A 1 120 ? 4.513 -10.175 8.137 1.00 93.00 120 SER A CA 1
ATOM 929 C C . SER A 1 120 ? 4.606 -9.034 7.117 1.00 93.00 120 SER A C 1
ATOM 931 O O . SER A 1 120 ? 4.259 -7.904 7.461 1.00 93.00 120 SER A O 1
ATOM 933 N N . SER A 1 121 ? 4.908 -9.322 5.839 1.00 94.94 121 SER A N 1
ATOM 934 C CA . SER A 1 121 ? 4.767 -8.345 4.739 1.00 94.94 121 SER A CA 1
ATOM 935 C C . SER A 1 121 ? 3.309 -7.916 4.529 1.00 94.94 121 SER A C 1
ATOM 937 O O . SER A 1 121 ? 3.039 -6.879 3.922 1.00 94.94 121 SER A O 1
ATOM 939 N N . ARG A 1 122 ? 2.353 -8.678 5.086 1.00 96.75 122 ARG A N 1
ATOM 940 C CA . ARG A 1 122 ? 0.910 -8.469 4.947 1.00 96.75 122 ARG A CA 1
ATOM 941 C C . ARG A 1 122 ? 0.517 -8.413 3.471 1.00 96.75 122 ARG A C 1
ATOM 943 O O . ARG A 1 122 ? 0.697 -9.404 2.762 1.00 96.75 122 ARG A O 1
ATOM 950 N N . LEU A 1 123 ? -0.070 -7.304 3.027 1.00 98.31 123 LEU A N 1
ATOM 951 C CA . LEU A 1 123 ? -0.590 -7.127 1.676 1.00 98.31 123 LEU A CA 1
ATOM 952 C C . LEU A 1 123 ? 0.275 -6.194 0.823 1.00 98.31 123 LEU A C 1
ATOM 954 O O . LEU A 1 123 ? -0.147 -5.825 -0.269 1.00 98.31 123 LEU A O 1
ATOM 958 N N . ASN A 1 124 ? 1.479 -5.850 1.292 1.00 98.25 124 ASN A N 1
ATOM 959 C CA . ASN A 1 124 ? 2.522 -5.304 0.436 1.00 98.25 124 ASN A CA 1
ATOM 960 C C . ASN A 1 124 ? 3.287 -6.474 -0.196 1.00 98.25 124 ASN A C 1
ATOM 962 O O . ASN A 1 124 ? 4.200 -7.027 0.418 1.00 98.25 124 ASN A O 1
ATOM 966 N N . VAL A 1 125 ? 2.883 -6.863 -1.405 1.00 97.38 125 VAL A N 1
ATOM 967 C CA . VAL A 1 125 ? 3.484 -7.981 -2.156 1.00 97.38 125 VAL A CA 1
ATOM 968 C C . VAL A 1 125 ? 4.426 -7.509 -3.263 1.00 97.38 125 VAL A C 1
ATOM 970 O O . VAL A 1 125 ? 4.781 -8.303 -4.124 1.00 97.38 125 VAL A O 1
ATOM 973 N N . ALA A 1 126 ? 4.818 -6.233 -3.244 1.00 97.25 126 ALA A N 1
ATOM 974 C CA . ALA A 1 126 ? 5.783 -5.686 -4.188 1.00 97.25 126 ALA A CA 1
ATOM 975 C C . ALA A 1 126 ? 7.101 -6.455 -4.147 1.00 97.25 126 ALA A C 1
ATOM 977 O O . ALA A 1 126 ? 7.511 -6.852 -3.067 1.00 97.25 126 ALA A O 1
ATOM 978 N N . GLU A 1 127 ? 7.796 -6.634 -5.257 1.00 95.94 127 GLU A N 1
ATOM 979 C CA . GLU A 1 127 ? 9.049 -7.391 -5.311 1.00 95.94 127 GLU A CA 1
ATOM 980 C C . GLU A 1 127 ? 10.090 -6.589 -6.094 1.00 95.94 127 GLU A C 1
ATOM 982 O O . GLU A 1 127 ? 9.759 -6.030 -7.137 1.00 95.94 127 GLU A O 1
ATOM 987 N N . PRO A 1 128 ? 11.345 -6.487 -5.628 1.00 94.50 128 PRO A N 1
ATOM 988 C CA . PRO A 1 128 ? 12.378 -5.788 -6.382 1.00 94.50 128 PRO A CA 1
ATOM 989 C C . PRO A 1 128 ? 12.513 -6.306 -7.821 1.00 94.50 128 PRO A C 1
ATOM 991 O O . PRO A 1 128 ? 12.323 -7.491 -8.080 1.00 94.50 128 PRO A O 1
ATOM 994 N N . MET A 1 129 ? 12.903 -5.413 -8.737 1.00 92.69 129 MET A N 1
ATOM 995 C CA . MET A 1 129 ? 13.202 -5.701 -10.153 1.00 92.69 129 MET A CA 1
ATOM 996 C C . MET A 1 129 ? 12.016 -6.108 -11.039 1.00 92.69 129 MET A C 1
ATOM 998 O O . MET A 1 129 ? 12.213 -6.304 -12.238 1.00 92.69 129 MET A O 1
ATOM 1002 N N . ILE A 1 130 ? 10.802 -6.222 -10.498 1.00 94.50 130 ILE A N 1
ATOM 1003 C CA . ILE A 1 130 ? 9.640 -6.582 -11.316 1.00 94.50 130 ILE A CA 1
ATOM 1004 C C . ILE A 1 130 ? 9.250 -5.466 -12.290 1.00 94.50 130 ILE A C 1
ATOM 1006 O O . ILE A 1 130 ? 9.453 -4.277 -12.026 1.00 94.50 130 ILE A O 1
ATOM 1010 N N . MET A 1 131 ? 8.662 -5.866 -13.411 1.00 95.69 131 MET A N 1
ATOM 1011 C CA . MET A 1 131 ? 8.192 -4.993 -14.488 1.00 95.69 131 MET A CA 1
ATOM 1012 C C . MET A 1 131 ? 6.680 -5.147 -14.684 1.00 95.69 131 MET A C 1
ATOM 1014 O O . MET A 1 131 ? 6.027 -5.957 -14.018 1.00 95.69 131 MET A O 1
ATOM 1018 N N . SER A 1 132 ? 6.098 -4.391 -15.615 1.00 96.38 132 SER A N 1
ATOM 1019 C CA . SER A 1 132 ? 4.658 -4.446 -15.899 1.00 96.38 132 SER A CA 1
ATOM 1020 C C . SER A 1 132 ? 4.165 -5.856 -16.247 1.00 96.38 132 SER A C 1
ATOM 1022 O O . SER A 1 132 ? 3.143 -6.295 -15.710 1.00 96.38 132 SER A O 1
ATOM 1024 N N . ARG A 1 133 ? 4.948 -6.625 -17.015 1.00 95.38 133 ARG A N 1
ATOM 1025 C CA . ARG A 1 133 ? 4.682 -8.042 -17.340 1.00 95.38 133 ARG A CA 1
ATOM 1026 C C . ARG A 1 133 ? 4.455 -8.944 -16.118 1.00 95.38 133 ARG A C 1
ATOM 1028 O O . ARG A 1 133 ? 3.719 -9.930 -16.196 1.00 95.38 133 ARG A O 1
ATOM 1035 N N . ASP A 1 134 ? 5.030 -8.594 -14.968 1.00 97.06 134 ASP A N 1
ATOM 1036 C CA . ASP A 1 134 ? 4.948 -9.370 -13.726 1.00 97.06 134 ASP A CA 1
ATOM 1037 C C . ASP A 1 134 ? 3.735 -8.982 -12.857 1.00 97.06 134 ASP A C 1
ATOM 1039 O O . ASP A 1 134 ? 3.369 -9.702 -11.920 1.00 97.06 134 ASP A O 1
ATOM 1043 N N . MET A 1 135 ? 3.047 -7.876 -13.164 1.00 97.56 135 MET A N 1
ATOM 1044 C CA . MET A 1 135 ? 1.914 -7.384 -12.365 1.00 97.56 135 MET A CA 1
ATOM 1045 C C . MET A 1 135 ? 0.758 -8.384 -12.292 1.00 97.56 135 MET A C 1
ATOM 1047 O O . MET A 1 135 ? 0.074 -8.487 -11.266 1.00 97.56 135 MET A O 1
ATOM 1051 N N . THR A 1 136 ? 0.548 -9.172 -13.349 1.00 97.94 136 THR A N 1
ATOM 1052 C CA . THR A 1 136 ? -0.485 -10.217 -13.356 1.00 97.94 136 THR A CA 1
ATOM 1053 C C . THR A 1 136 ? -0.164 -11.333 -12.358 1.00 97.94 136 THR A C 1
ATOM 1055 O O . THR A 1 136 ? -1.074 -11.868 -11.713 1.00 97.94 136 THR A O 1
ATOM 1058 N N . TYR A 1 137 ? 1.119 -11.664 -12.180 1.00 97.81 137 TYR A N 1
ATOM 1059 C CA . TYR A 1 137 ? 1.588 -12.616 -11.178 1.00 97.81 137 TYR A CA 1
ATOM 1060 C C . TYR A 1 137 ? 1.410 -12.051 -9.763 1.00 97.81 137 TYR A C 1
ATOM 1062 O O . TYR A 1 137 ? 0.748 -12.694 -8.939 1.00 97.81 137 TYR A O 1
ATOM 1070 N N . GLN A 1 138 ? 1.882 -10.826 -9.500 1.00 97.50 138 GLN A N 1
ATOM 1071 C CA . GLN A 1 138 ? 1.704 -10.186 -8.190 1.00 97.50 138 GLN A CA 1
ATOM 1072 C C . GLN A 1 138 ? 0.226 -10.037 -7.816 1.00 97.50 138 GLN A C 1
ATOM 1074 O O . GLN A 1 138 ? -0.160 -10.317 -6.680 1.00 97.50 138 GLN A O 1
ATOM 1079 N N . SER A 1 139 ? -0.637 -9.697 -8.775 1.00 98.38 139 SER A N 1
ATOM 1080 C CA . SER A 1 139 ? -2.084 -9.616 -8.553 1.00 98.38 139 SER A CA 1
ATOM 1081 C C . SER A 1 139 ? -2.669 -10.955 -8.114 1.00 98.38 139 SER A C 1
ATOM 1083 O O . SER A 1 139 ? -3.440 -11.013 -7.156 1.00 98.38 139 SER A O 1
ATOM 1085 N N . LYS A 1 140 ? -2.276 -12.063 -8.753 1.00 98.38 140 LYS A N 1
ATOM 1086 C CA . LYS A 1 140 ? -2.715 -13.412 -8.353 1.00 98.38 140 LYS A CA 1
ATOM 1087 C C . LYS A 1 140 ? -2.211 -13.779 -6.955 1.00 98.38 140 LYS A C 1
ATOM 1089 O O . LYS A 1 140 ? -2.976 -14.349 -6.171 1.00 98.38 140 LYS A O 1
ATOM 1094 N N . ALA A 1 141 ? -0.967 -13.433 -6.622 1.00 97.75 141 ALA A N 1
ATOM 1095 C CA . ALA A 1 141 ? -0.407 -13.643 -5.288 1.00 97.75 141 ALA A CA 1
ATOM 1096 C C . ALA A 1 141 ? -1.175 -12.845 -4.219 1.00 97.75 141 ALA A C 1
ATOM 1098 O O . ALA A 1 141 ? -1.579 -13.413 -3.198 1.00 97.75 141 ALA A O 1
ATOM 1099 N N . LEU A 1 142 ? -1.467 -11.568 -4.490 1.00 98.44 142 LEU A N 1
ATOM 1100 C CA . LEU A 1 142 ? -2.273 -10.706 -3.628 1.00 98.44 142 LEU A CA 1
ATOM 1101 C C . LEU A 1 142 ? -3.684 -11.269 -3.428 1.00 98.44 142 LEU A C 1
ATOM 1103 O O . LEU A 1 142 ? -4.128 -11.416 -2.292 1.00 98.44 142 LEU A O 1
ATOM 1107 N N . ILE A 1 143 ? -4.372 -11.648 -4.511 1.00 98.56 143 ILE A N 1
ATOM 1108 C CA . ILE A 1 143 ? -5.718 -12.240 -4.466 1.00 98.56 143 ILE A CA 1
ATOM 1109 C C . ILE A 1 143 ? -5.720 -13.503 -3.603 1.00 98.56 143 ILE A C 1
ATOM 1111 O O . ILE A 1 143 ? -6.598 -13.672 -2.753 1.00 98.56 143 ILE A O 1
ATOM 1115 N N . LYS A 1 144 ? -4.739 -14.393 -3.799 1.00 98.12 144 LYS A N 1
ATOM 1116 C CA . LYS A 1 144 ? -4.599 -15.619 -3.004 1.00 98.12 144 LYS A CA 1
ATOM 1117 C C . LYS A 1 144 ? -4.415 -15.291 -1.524 1.00 98.12 144 LYS A C 1
ATOM 1119 O O . LYS A 1 144 ? -5.055 -15.919 -0.683 1.00 98.12 144 LYS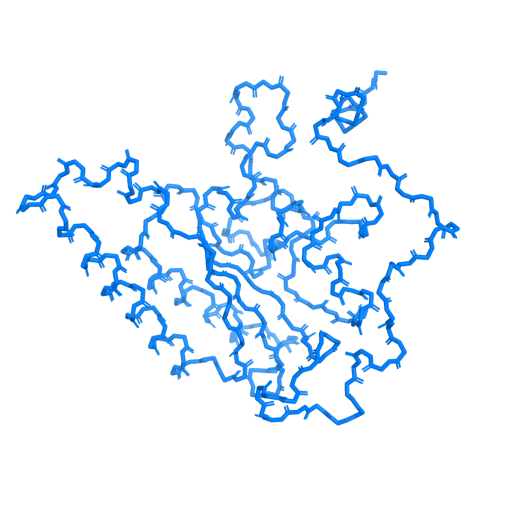 A O 1
ATOM 1124 N N . ARG A 1 145 ? -3.582 -14.297 -1.207 1.00 97.81 145 ARG A N 1
ATOM 1125 C CA . ARG A 1 145 ? -3.322 -13.870 0.171 1.00 97.81 145 ARG A CA 1
ATOM 1126 C C . ARG A 1 145 ? -4.559 -13.251 0.821 1.00 97.81 145 ARG A C 1
ATOM 1128 O O . ARG A 1 145 ? -4.902 -13.649 1.928 1.00 97.81 145 ARG A O 1
ATOM 1135 N N . MET A 1 146 ? -5.275 -12.373 0.117 1.00 98.19 146 MET A N 1
ATOM 1136 C CA . MET A 1 146 ? -6.518 -11.772 0.612 1.00 98.19 146 MET A CA 1
ATOM 1137 C C . MET A 1 146 ? -7.610 -12.818 0.861 1.00 98.19 146 MET A C 1
ATOM 1139 O O . MET A 1 146 ? -8.237 -12.803 1.913 1.00 98.19 146 MET A O 1
ATOM 1143 N N . LYS A 1 147 ? -7.814 -13.762 -0.070 1.00 98.19 147 LYS A N 1
ATOM 1144 C CA . LYS A 1 147 ? -8.817 -14.833 0.078 1.00 98.19 147 LYS A CA 1
ATOM 1145 C C . LYS A 1 147 ? -8.498 -15.793 1.231 1.00 98.19 147 LYS A C 1
ATOM 1147 O O . LYS A 1 147 ? -9.416 -16.379 1.797 1.00 98.19 147 LYS A O 1
ATOM 1152 N N . ALA A 1 148 ? -7.220 -15.977 1.559 1.00 97.62 148 ALA A N 1
ATOM 1153 C CA . ALA A 1 148 ? -6.787 -16.839 2.656 1.00 97.62 148 ALA A CA 1
ATOM 1154 C C . ALA A 1 148 ? -6.855 -16.156 4.035 1.00 97.62 148 ALA A C 1
ATOM 1156 O O . ALA A 1 148 ? -6.878 -16.847 5.057 1.00 97.62 148 ALA A O 1
ATOM 1157 N N . ASP A 1 149 ? -6.875 -14.822 4.087 1.00 97.69 149 ASP A N 1
ATOM 1158 C CA . ASP A 1 149 ? -6.895 -14.074 5.341 1.00 97.69 149 ASP A CA 1
ATOM 1159 C C . ASP A 1 149 ? -8.324 -13.910 5.873 1.00 97.69 149 ASP A C 1
ATOM 1161 O O . ASP A 1 149 ? -9.131 -13.136 5.363 1.00 97.69 149 ASP A O 1
ATOM 1165 N N . LYS A 1 150 ? -8.627 -14.616 6.967 1.00 97.38 150 LYS A N 1
ATOM 1166 C CA . LYS A 1 150 ? -9.947 -14.594 7.616 1.00 97.38 150 LYS A CA 1
ATOM 1167 C C . LYS A 1 150 ? -10.336 -13.225 8.186 1.00 97.38 150 LYS A C 1
ATOM 1169 O O . LYS A 1 150 ? -11.496 -13.047 8.547 1.00 97.38 150 LYS A O 1
ATOM 1174 N N . LYS A 1 151 ? -9.397 -12.280 8.315 1.00 97.88 151 LYS A N 1
ATOM 1175 C CA . LYS A 1 151 ? -9.685 -10.912 8.774 1.00 97.88 151 LYS A CA 1
ATOM 1176 C C . LYS A 1 151 ? -10.244 -10.018 7.670 1.00 97.88 151 LYS A C 1
ATOM 1178 O O . LYS A 1 151 ? -10.721 -8.934 7.985 1.00 97.88 151 LYS A O 1
ATOM 1183 N N . ILE A 1 152 ? -10.173 -10.454 6.413 1.00 98.56 152 ILE A N 1
ATOM 1184 C CA . ILE A 1 152 ? -10.635 -9.690 5.258 1.00 98.56 152 ILE A CA 1
ATOM 1185 C C . ILE A 1 152 ? -11.971 -10.256 4.796 1.00 98.56 152 ILE A C 1
ATOM 1187 O O . ILE A 1 152 ? -12.058 -11.374 4.283 1.00 98.56 152 ILE A O 1
ATOM 1191 N N . ASP A 1 153 ? -13.026 -9.455 4.899 1.00 98.44 153 ASP A N 1
ATOM 1192 C CA . ASP A 1 153 ? -14.276 -9.753 4.220 1.00 98.44 153 ASP A CA 1
ATOM 1193 C C . ASP A 1 153 ? -14.137 -9.363 2.748 1.00 98.44 153 ASP A C 1
ATOM 1195 O O . ASP A 1 153 ? -14.299 -8.203 2.343 1.00 98.44 153 ASP A O 1
ATOM 1199 N N . MET A 1 154 ? -13.846 -10.363 1.913 1.00 98.19 154 MET A N 1
ATOM 1200 C CA . MET A 1 154 ? -13.677 -10.167 0.477 1.00 98.19 154 MET A CA 1
ATOM 1201 C C . MET A 1 154 ? -14.861 -9.450 -0.170 1.00 98.19 154 MET A C 1
ATOM 1203 O O . MET A 1 154 ? -14.622 -8.649 -1.062 1.00 98.19 154 MET A O 1
ATOM 1207 N N . LYS A 1 155 ? -16.102 -9.655 0.285 1.00 98.00 155 LYS A N 1
ATOM 1208 C CA . LYS A 1 155 ? -17.297 -9.065 -0.338 1.00 98.00 155 LYS A CA 1
ATOM 1209 C C . LYS A 1 155 ? -17.638 -7.691 0.222 1.00 98.00 155 LYS A C 1
ATOM 1211 O O . LYS A 1 155 ? -18.151 -6.843 -0.510 1.00 98.00 155 LYS A O 1
ATOM 1216 N N . ARG A 1 156 ? -17.430 -7.486 1.523 1.00 98.12 156 ARG A N 1
ATOM 1217 C CA . ARG A 1 156 ? -17.923 -6.294 2.216 1.00 98.12 156 ARG A CA 1
ATOM 1218 C C . ARG A 1 156 ? -16.859 -5.234 2.398 1.00 98.12 156 ARG A C 1
ATOM 1220 O O . ARG A 1 156 ? -17.240 -4.067 2.378 1.00 98.12 156 ARG A O 1
ATOM 1227 N N . ASP A 1 157 ? -15.604 -5.578 2.651 1.00 98.62 157 ASP A N 1
ATOM 1228 C CA . ASP A 1 157 ? -14.567 -4.583 2.960 1.00 98.62 157 ASP A CA 1
ATOM 1229 C C . ASP A 1 157 ? -14.222 -3.744 1.736 1.00 98.62 157 ASP A C 1
ATOM 1231 O O . ASP A 1 157 ? -14.199 -4.277 0.626 1.00 98.62 157 ASP A O 1
ATOM 1235 N N . TRP A 1 158 ? -13.947 -2.455 1.931 1.00 98.75 158 TRP A N 1
ATOM 1236 C CA . TRP A 1 158 ? -13.301 -1.651 0.894 1.00 98.75 158 TRP A CA 1
ATOM 1237 C C . TRP A 1 158 ? -11.793 -1.830 0.966 1.00 98.75 158 TRP A C 1
ATOM 1239 O O . TRP A 1 158 ? -11.194 -1.712 2.037 1.00 98.75 158 TRP A O 1
ATOM 1249 N N . LYS A 1 159 ? -11.196 -2.118 -0.189 1.00 98.75 159 LYS A N 1
ATOM 1250 C CA . LYS A 1 159 ? -9.756 -2.273 -0.360 1.00 98.75 159 LYS A CA 1
ATOM 1251 C C . LYS A 1 159 ? -9.228 -1.090 -1.156 1.00 98.75 159 LYS A C 1
ATOM 1253 O O . LYS A 1 159 ? -9.789 -0.768 -2.202 1.00 98.75 159 LYS A O 1
ATOM 1258 N N . LEU A 1 160 ? -8.147 -0.486 -0.686 1.00 98.81 160 LEU A N 1
ATOM 1259 C CA . LEU A 1 160 ? -7.309 0.405 -1.478 1.00 98.81 160 LEU A CA 1
ATOM 1260 C C . LEU A 1 160 ? -6.068 -0.373 -1.912 1.00 98.81 160 LEU A C 1
ATOM 1262 O O . LEU A 1 160 ? -5.365 -0.932 -1.071 1.00 98.81 160 LEU A O 1
ATOM 1266 N N . LEU A 1 161 ? -5.817 -0.407 -3.216 1.00 98.88 161 LEU A N 1
ATOM 1267 C CA . LEU A 1 161 ? -4.615 -0.985 -3.803 1.00 98.88 161 LEU A CA 1
ATOM 1268 C C . LEU A 1 161 ? -3.807 0.107 -4.495 1.00 98.88 161 LEU A C 1
ATOM 1270 O O . LEU A 1 161 ? -4.317 0.758 -5.405 1.00 98.88 161 LEU A O 1
ATOM 1274 N N . THR A 1 162 ? -2.545 0.252 -4.107 1.00 98.81 162 THR A N 1
ATOM 1275 C CA . THR A 1 162 ? -1.566 1.031 -4.870 1.00 98.81 162 THR A CA 1
ATOM 1276 C C . THR A 1 162 ? -0.827 0.115 -5.843 1.00 98.81 162 THR A C 1
ATOM 1278 O O . THR A 1 162 ? -0.317 -0.933 -5.443 1.00 98.81 162 THR A O 1
ATOM 1281 N N . ILE A 1 163 ? -0.770 0.520 -7.110 1.00 98.50 163 ILE A N 1
ATOM 1282 C CA . ILE A 1 163 ? 0.060 -0.076 -8.158 1.00 98.50 163 ILE A CA 1
ATOM 1283 C C . ILE A 1 163 ? 1.135 0.951 -8.494 1.00 98.50 163 ILE A C 1
ATOM 1285 O O . ILE A 1 163 ? 0.799 2.052 -8.922 1.00 98.50 163 ILE A O 1
ATOM 1289 N N . PHE A 1 164 ? 2.402 0.602 -8.283 1.00 97.56 164 PHE A N 1
ATOM 1290 C CA . PHE A 1 164 ? 3.527 1.452 -8.669 1.00 97.56 164 PHE A CA 1
ATOM 1291 C C . PHE A 1 164 ? 4.616 0.597 -9.322 1.00 97.56 164 PHE A C 1
ATOM 1293 O O . PHE A 1 164 ? 5.412 -0.061 -8.645 1.00 97.56 164 PHE A O 1
ATOM 1300 N N . VAL A 1 165 ? 4.546 0.540 -10.653 1.00 96.25 165 VAL A N 1
ATOM 1301 C CA . VAL A 1 165 ? 5.372 -0.273 -11.555 1.00 96.25 165 VAL A CA 1
ATOM 1302 C C . VAL A 1 165 ? 5.554 0.506 -12.854 1.00 96.25 165 VAL A C 1
ATOM 1304 O O . VAL A 1 165 ? 4.624 1.164 -13.306 1.00 96.25 165 VAL A O 1
ATOM 1307 N N . GLY A 1 166 ? 6.726 0.398 -13.474 1.00 93.00 166 GLY A N 1
ATOM 1308 C CA . GLY A 1 166 ? 7.044 1.057 -14.746 1.00 93.00 166 GLY A CA 1
ATOM 1309 C C . GLY A 1 166 ? 8.481 1.569 -14.797 1.00 93.00 166 GLY A C 1
ATOM 1310 O O . GLY A 1 166 ? 9.071 1.688 -15.868 1.00 93.00 166 GLY A O 1
ATOM 1311 N N . ASN A 1 167 ? 9.088 1.817 -13.634 1.00 92.81 167 ASN A N 1
ATOM 1312 C CA . ASN A 1 167 ? 10.469 2.279 -13.539 1.00 92.81 167 ASN A CA 1
ATOM 1313 C C . ASN A 1 167 ? 11.444 1.267 -14.151 1.00 92.81 167 ASN A C 1
ATOM 1315 O O . ASN A 1 167 ? 12.312 1.657 -14.926 1.00 92.81 167 ASN A O 1
ATOM 1319 N N . ASN A 1 168 ? 11.285 -0.026 -13.854 1.00 93.81 168 ASN A N 1
ATOM 1320 C CA . ASN A 1 168 ? 12.138 -1.071 -14.429 1.00 93.81 168 ASN A CA 1
ATOM 1321 C C . ASN A 1 168 ? 11.876 -1.274 -15.929 1.00 93.81 168 ASN A C 1
ATOM 1323 O O . ASN A 1 168 ? 12.820 -1.511 -16.679 1.00 93.81 168 ASN A O 1
ATOM 1327 N N . ASP A 1 169 ? 10.631 -1.117 -16.385 1.00 92.75 169 ASP A N 1
ATOM 1328 C CA . ASP A 1 169 ? 10.275 -1.168 -17.806 1.00 92.75 169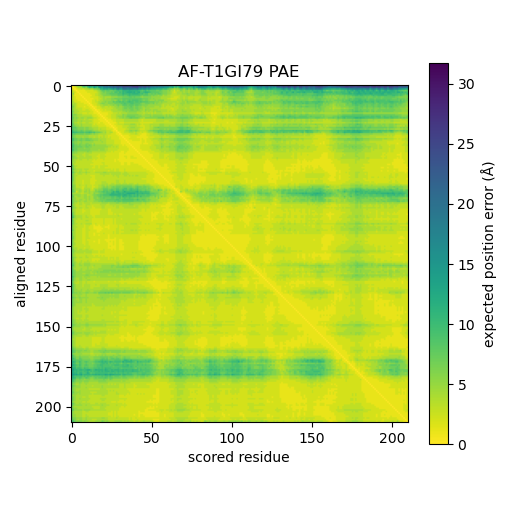 ASP A CA 1
ATOM 1329 C C . ASP A 1 169 ? 11.029 -0.089 -18.597 1.00 92.75 169 ASP A C 1
ATOM 1331 O O . ASP A 1 169 ? 11.676 -0.374 -19.603 1.00 92.75 169 ASP A O 1
ATOM 1335 N N . ILE A 1 170 ? 11.036 1.148 -18.096 1.00 91.44 170 ILE A N 1
ATOM 1336 C CA . ILE A 1 170 ? 11.752 2.258 -18.737 1.00 91.44 170 ILE A CA 1
ATOM 1337 C C . ILE A 1 170 ? 13.270 2.076 -18.616 1.00 91.44 170 ILE A C 1
ATOM 1339 O O . ILE A 1 170 ? 13.994 2.220 -19.601 1.00 91.44 170 ILE A O 1
ATOM 1343 N N . CYS A 1 171 ? 13.767 1.765 -17.417 1.00 90.12 171 CYS A N 1
ATOM 1344 C CA . CYS A 1 171 ? 15.202 1.703 -17.137 1.00 90.12 171 CYS A CA 1
ATOM 1345 C C . CYS A 1 171 ? 15.904 0.498 -17.774 1.00 90.12 171 CYS A C 1
ATOM 1347 O O . CYS A 1 171 ? 17.125 0.527 -17.922 1.00 90.12 171 CYS A O 1
ATOM 1349 N N . SER A 1 172 ? 15.183 -0.580 -18.087 1.00 87.81 172 SER A N 1
ATOM 1350 C CA . SER A 1 172 ? 15.797 -1.836 -18.534 1.00 87.81 172 SER A CA 1
ATOM 1351 C C . SER A 1 172 ? 15.152 -2.458 -19.766 1.00 87.81 172 SER A C 1
ATOM 1353 O O . SER A 1 172 ? 15.857 -3.159 -20.478 1.00 87.81 172 SER A O 1
ATOM 1355 N N . ASP A 1 173 ? 13.869 -2.216 -20.055 1.00 86.06 173 ASP A N 1
ATOM 1356 C CA . ASP A 1 173 ? 13.172 -2.880 -21.169 1.00 86.06 173 ASP A CA 1
ATOM 1357 C C . ASP A 1 173 ? 13.066 -1.989 -22.418 1.00 86.06 173 ASP A C 1
ATOM 1359 O O . ASP A 1 173 ? 13.236 -2.478 -23.531 1.00 86.06 173 ASP A O 1
ATOM 1363 N N . MET A 1 174 ? 12.880 -0.671 -22.261 1.00 91.06 174 MET A N 1
ATOM 1364 C CA . MET A 1 174 ? 12.656 0.282 -23.366 1.00 91.06 174 MET A CA 1
ATOM 1365 C C . MET A 1 174 ? 13.671 0.158 -24.517 1.00 91.06 174 MET A C 1
ATOM 1367 O O . MET A 1 174 ? 13.297 0.215 -25.688 1.00 91.06 174 MET A O 1
ATOM 1371 N N . CYS A 1 175 ? 14.956 -0.029 -24.203 1.00 90.25 175 CYS A N 1
ATOM 1372 C CA . CYS A 1 175 ? 16.030 -0.128 -25.199 1.00 90.25 175 CYS A CA 1
ATOM 1373 C C . CYS A 1 175 ? 15.987 -1.418 -26.038 1.00 90.25 175 CYS A C 1
ATOM 1375 O O . CYS A 1 175 ? 16.727 -1.529 -27.015 1.00 90.25 175 CYS A O 1
ATOM 1377 N N . HIS A 1 176 ? 15.148 -2.388 -25.668 1.00 90.69 176 HIS A N 1
ATOM 1378 C CA . HIS A 1 176 ? 14.9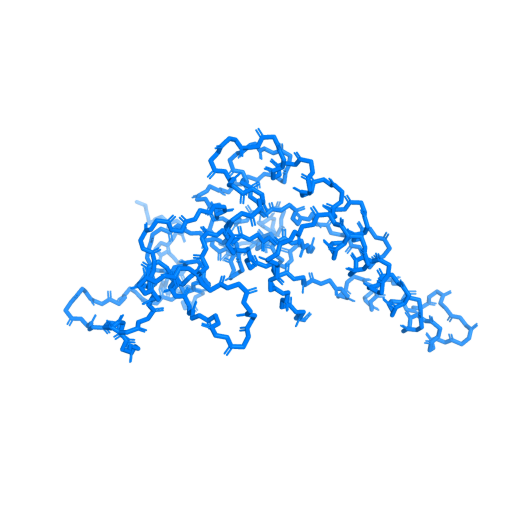78 -3.659 -26.371 1.00 90.69 176 HIS A CA 1
ATOM 1379 C C . HIS A 1 176 ? 13.798 -3.658 -27.357 1.00 90.69 176 HIS A C 1
ATOM 1381 O O . HIS A 1 176 ? 13.622 -4.629 -28.092 1.00 90.69 176 HIS A O 1
ATOM 1387 N N . HIS A 1 177 ? 13.019 -2.573 -27.420 1.00 89.38 177 HIS A N 1
ATOM 1388 C CA . HIS A 1 177 ? 11.898 -2.421 -28.352 1.00 89.38 177 HIS A CA 1
ATOM 1389 C C . HIS A 1 177 ? 12.305 -1.671 -29.627 1.00 89.38 177 HIS A C 1
ATOM 1391 O O . HIS A 1 177 ? 13.097 -0.727 -29.588 1.00 89.38 177 HIS A O 1
ATOM 1397 N N . ASN A 1 178 ? 11.730 -2.065 -30.770 1.00 90.50 178 ASN A N 1
ATOM 1398 C CA . ASN A 1 178 ? 11.874 -1.358 -32.046 1.00 90.50 178 ASN A CA 1
ATOM 1399 C C . ASN A 1 178 ? 10.533 -1.337 -32.823 1.00 90.50 178 ASN A C 1
ATOM 1401 O O . ASN A 1 178 ? 10.078 -2.404 -33.246 1.00 90.50 178 ASN A O 1
ATOM 1405 N N . PRO A 1 179 ? 9.904 -0.163 -33.033 1.00 92.19 179 PRO A N 1
ATOM 1406 C CA . PRO A 1 179 ? 10.293 1.141 -32.487 1.00 92.19 179 PRO A CA 1
ATOM 1407 C C . PRO A 1 179 ? 10.226 1.153 -30.956 1.00 92.19 179 PRO A C 1
ATOM 1409 O O . PRO A 1 179 ? 9.466 0.387 -30.362 1.00 92.19 179 PRO A O 1
ATOM 1412 N N . GLN A 1 180 ? 11.006 2.028 -30.312 1.00 87.94 180 GLN A N 1
ATOM 1413 C CA . GLN A 1 180 ? 11.044 2.097 -28.847 1.00 87.94 180 GLN A CA 1
ATOM 1414 C C . GLN A 1 180 ? 9.644 2.311 -28.269 1.00 87.94 180 GLN A C 1
ATOM 1416 O O . GLN A 1 180 ? 9.317 1.698 -27.266 1.00 87.94 180 GLN A O 1
ATOM 1421 N N . SER A 1 181 ? 8.781 3.078 -28.942 1.00 86.50 181 SER A N 1
ATOM 1422 C CA . SER A 1 181 ? 7.391 3.324 -28.530 1.00 86.50 181 SER A CA 1
ATOM 1423 C C . SER A 1 181 ? 6.578 2.062 -28.214 1.00 86.50 181 SER A C 1
ATOM 1425 O O . SER A 1 181 ? 5.660 2.140 -27.406 1.00 86.50 181 SER A O 1
ATOM 1427 N N . ASN A 1 182 ? 6.934 0.900 -28.772 1.00 92.25 182 ASN A N 1
ATOM 1428 C CA . ASN A 1 182 ? 6.242 -0.359 -28.491 1.00 92.25 182 ASN A CA 1
ATOM 1429 C C . ASN A 1 182 ? 6.309 -0.773 -27.011 1.00 92.25 182 ASN A C 1
ATOM 1431 O O . ASN A 1 182 ? 5.430 -1.506 -26.556 1.00 92.25 182 ASN A O 1
ATOM 1435 N N . PHE A 1 183 ? 7.303 -0.299 -26.246 1.00 91.94 183 PHE A N 1
ATOM 1436 C CA . PHE A 1 183 ? 7.368 -0.573 -24.806 1.00 91.94 183 PHE A CA 1
ATOM 1437 C C . PHE A 1 183 ? 6.137 -0.001 -24.082 1.00 91.94 183 PHE A C 1
ATOM 1439 O O . PHE A 1 183 ? 5.616 -0.632 -23.165 1.00 91.94 183 PHE A O 1
ATOM 1446 N N . ALA A 1 184 ? 5.654 1.173 -24.507 1.00 92.81 184 ALA A N 1
ATOM 1447 C CA . ALA A 1 184 ? 4.503 1.832 -23.901 1.00 92.81 184 ALA A CA 1
ATOM 1448 C C . ALA A 1 184 ? 3.209 1.066 -24.206 1.00 92.81 184 ALA A C 1
ATOM 1450 O O . ALA A 1 184 ? 2.428 0.808 -23.292 1.00 92.81 184 ALA A O 1
ATOM 1451 N N . ASP A 1 185 ? 3.037 0.611 -25.453 1.00 93.94 185 ASP A N 1
ATOM 1452 C CA . ASP A 1 185 ? 1.906 -0.238 -25.848 1.00 93.94 185 ASP A CA 1
ATOM 1453 C C . ASP A 1 185 ? 1.897 -1.561 -25.067 1.00 93.94 185 ASP A C 1
ATOM 1455 O O . ASP A 1 185 ? 0.840 -2.094 -24.724 1.00 93.94 185 ASP A O 1
ATOM 1459 N N . GLN A 1 186 ? 3.078 -2.128 -24.797 1.00 94.25 186 GLN A N 1
ATOM 1460 C CA . GLN A 1 186 ? 3.200 -3.348 -24.003 1.00 94.25 186 GLN A CA 1
ATOM 1461 C C . GLN A 1 186 ? 2.861 -3.093 -22.528 1.00 94.25 186 GLN A C 1
ATOM 1463 O O . GLN A 1 186 ? 2.065 -3.836 -21.953 1.00 94.25 186 GLN A O 1
ATOM 1468 N N . HIS A 1 187 ? 3.376 -2.007 -21.947 1.00 95.19 187 HIS A N 1
ATOM 1469 C CA . HIS A 1 187 ? 3.049 -1.587 -20.585 1.00 95.19 187 HIS A CA 1
ATOM 1470 C C . HIS A 1 187 ? 1.541 -1.346 -20.405 1.00 95.19 187 HIS A C 1
ATOM 1472 O O . HIS A 1 187 ? 0.955 -1.790 -19.415 1.00 95.19 187 HIS A O 1
ATOM 1478 N N . GLU A 1 188 ? 0.885 -0.703 -21.379 1.00 95.88 188 GLU A N 1
ATOM 1479 C CA . GLU A 1 188 ? -0.569 -0.507 -21.388 1.00 95.88 188 GLU A CA 1
ATOM 1480 C C . GLU A 1 188 ? -1.317 -1.847 -21.370 1.00 95.88 188 GLU A C 1
ATOM 1482 O O . GLU A 1 188 ? -2.198 -2.045 -20.532 1.00 95.88 188 GLU A O 1
ATOM 1487 N N . LYS A 1 189 ? -0.938 -2.800 -22.232 1.00 97.12 189 LYS A N 1
ATOM 1488 C CA . LYS A 1 189 ? -1.556 -4.141 -22.284 1.00 97.12 189 LYS A CA 1
ATOM 1489 C C . LYS A 1 189 ? -1.389 -4.913 -20.978 1.00 97.12 189 LYS A C 1
ATOM 1491 O O . LYS A 1 189 ? -2.320 -5.598 -20.533 1.00 97.12 189 LYS A O 1
ATOM 1496 N N . ASP A 1 190 ? -0.219 -4.811 -20.357 1.00 97.69 190 ASP A N 1
ATOM 1497 C CA . ASP A 1 190 ? 0.081 -5.478 -19.092 1.00 97.69 190 ASP A CA 1
ATOM 1498 C C . ASP A 1 190 ? -0.721 -4.866 -17.935 1.00 97.69 190 ASP A C 1
ATOM 1500 O O . ASP A 1 190 ? -1.295 -5.590 -17.106 1.00 97.69 190 ASP A O 1
ATOM 1504 N N . LEU A 1 191 ? -0.856 -3.537 -17.913 1.00 97.94 191 LEU A N 1
ATOM 1505 C CA . LEU A 1 191 ? -1.700 -2.819 -16.963 1.00 97.94 191 LEU A CA 1
ATOM 1506 C C . LEU A 1 191 ? -3.183 -3.142 -17.166 1.00 97.94 191 LEU A C 1
ATOM 1508 O O . LEU A 1 191 ? -3.878 -3.463 -16.201 1.00 97.94 191 LEU A O 1
ATOM 1512 N N . GLU A 1 192 ? -3.671 -3.138 -18.404 1.00 98.50 192 GLU A N 1
ATOM 1513 C CA . GLU A 1 192 ? -5.051 -3.492 -18.731 1.00 98.50 192 GLU A CA 1
ATOM 1514 C C . GLU A 1 192 ? -5.382 -4.915 -18.256 1.00 98.50 192 GLU A C 1
ATOM 1516 O O . GLU A 1 192 ? -6.387 -5.141 -17.573 1.00 98.50 192 GLU A O 1
ATOM 1521 N N . SER A 1 193 ? -4.507 -5.877 -18.555 1.00 98.50 193 SER A N 1
ATOM 1522 C CA . SER A 1 193 ? -4.652 -7.272 -18.128 1.00 98.50 193 SER A CA 1
ATOM 1523 C C . SER A 1 193 ? -4.683 -7.399 -16.604 1.00 98.50 193 SER A C 1
ATOM 1525 O O . SER A 1 193 ? -5.520 -8.112 -16.041 1.00 98.50 193 SER A O 1
ATOM 1527 N N . THR A 1 194 ? -3.810 -6.659 -15.922 1.00 98.50 194 THR A N 1
ATOM 1528 C CA . THR A 1 194 ? -3.745 -6.589 -14.459 1.00 98.50 194 THR A CA 1
ATOM 1529 C C . THR A 1 194 ? -5.043 -6.037 -13.870 1.00 98.50 194 THR A C 1
ATOM 1531 O O . THR A 1 194 ? -5.648 -6.669 -12.998 1.00 98.50 194 THR A O 1
ATOM 1534 N N . LEU A 1 195 ? -5.533 -4.906 -14.380 1.00 98.69 195 LEU A N 1
ATOM 1535 C CA . LEU A 1 195 ? -6.769 -4.275 -13.917 1.00 98.69 195 LEU A CA 1
ATOM 1536 C C . LEU A 1 195 ? -7.993 -5.169 -14.148 1.00 98.69 195 LEU A C 1
ATOM 1538 O O . LEU A 1 195 ? -8.865 -5.242 -13.279 1.00 98.69 195 LEU A O 1
ATOM 1542 N N . ARG A 1 196 ? -8.049 -5.905 -15.266 1.00 98.75 196 ARG A N 1
ATOM 1543 C CA . ARG A 1 196 ? -9.106 -6.897 -15.534 1.00 98.75 196 ARG A CA 1
ATOM 1544 C C . ARG A 1 196 ? -9.092 -8.027 -14.502 1.00 98.75 196 ARG A C 1
ATOM 1546 O O . ARG A 1 196 ? -10.130 -8.310 -13.907 1.00 98.75 196 ARG A O 1
ATOM 1553 N N . ILE A 1 197 ? -7.922 -8.606 -14.211 1.00 98.69 197 ILE A N 1
ATOM 1554 C CA . ILE A 1 197 ? -7.772 -9.648 -13.178 1.00 98.69 197 ILE A CA 1
ATOM 1555 C C . ILE A 1 197 ? -8.249 -9.143 -11.812 1.00 98.69 197 ILE A C 1
ATOM 1557 O O . ILE A 1 197 ? -8.987 -9.851 -11.119 1.00 98.69 197 ILE A O 1
ATOM 1561 N N . LEU A 1 198 ? -7.838 -7.934 -11.422 1.00 98.69 198 LEU A N 1
ATOM 1562 C CA . LEU A 1 198 ? -8.204 -7.323 -10.145 1.00 98.69 198 LEU A CA 1
ATOM 1563 C C . LEU A 1 198 ? -9.712 -7.067 -10.052 1.00 98.69 198 LEU A C 1
ATOM 1565 O O . LEU A 1 198 ? -10.335 -7.488 -9.076 1.00 98.69 198 LEU A O 1
ATOM 1569 N N . ARG A 1 199 ? -10.308 -6.451 -11.083 1.00 98.31 199 ARG A N 1
ATOM 1570 C CA . ARG A 1 199 ? -11.754 -6.194 -11.183 1.00 98.31 199 ARG A CA 1
ATOM 1571 C C . ARG A 1 199 ? -12.567 -7.474 -11.005 1.00 98.31 199 ARG A C 1
ATOM 1573 O O . ARG A 1 199 ? -13.550 -7.478 -10.267 1.00 98.31 199 ARG A O 1
ATOM 1580 N N . ASP A 1 200 ? -12.145 -8.555 -11.654 1.00 98.56 200 ASP A N 1
ATOM 1581 C CA . ASP A 1 200 ? -12.905 -9.805 -11.688 1.00 98.56 200 ASP A CA 1
ATOM 1582 C C . ASP A 1 200 ? -12.780 -10.613 -10.378 1.00 98.56 200 ASP A C 1
ATOM 1584 O O . ASP A 1 200 ? -13.593 -11.499 -10.111 1.00 98.56 200 ASP A O 1
ATOM 1588 N N . ASN A 1 201 ? -11.785 -10.316 -9.529 1.00 98.62 201 ASN A N 1
ATOM 1589 C CA . ASN A 1 201 ? -11.470 -11.118 -8.339 1.00 98.62 201 ASN A CA 1
ATOM 1590 C C . ASN A 1 201 ? -11.577 -10.384 -6.998 1.00 98.62 201 ASN A C 1
ATOM 1592 O O . ASN A 1 201 ? -11.686 -11.051 -5.962 1.00 98.62 201 ASN A O 1
ATOM 1596 N N . ILE A 1 202 ? -11.516 -9.052 -6.990 1.00 98.38 202 ILE A N 1
ATOM 1597 C CA . ILE A 1 202 ? -11.517 -8.237 -5.774 1.00 98.38 202 ILE A CA 1
ATOM 1598 C C . ILE A 1 202 ? -12.662 -7.220 -5.859 1.00 98.38 202 ILE A C 1
ATOM 1600 O O . ILE A 1 202 ? -12.496 -6.131 -6.409 1.00 98.38 202 ILE A O 1
ATOM 1604 N N . PRO A 1 203 ? -13.844 -7.535 -5.307 1.00 98.00 203 PRO A N 1
ATOM 1605 C CA . PRO A 1 203 ? -14.929 -6.570 -5.278 1.00 98.00 203 PRO A CA 1
ATOM 1606 C C . PRO A 1 203 ? -14.623 -5.461 -4.259 1.00 98.00 203 PRO A C 1
ATOM 1608 O O . PRO A 1 203 ? -13.928 -5.687 -3.264 1.00 98.00 203 PRO A O 1
ATOM 1611 N N . ARG A 1 204 ? -15.193 -4.269 -4.496 1.00 98.12 204 ARG A N 1
ATOM 1612 C CA . ARG A 1 204 ? -14.971 -3.055 -3.681 1.00 98.12 204 ARG A CA 1
ATOM 1613 C C . ARG A 1 204 ? -13.491 -2.684 -3.578 1.00 98.12 204 ARG A C 1
ATOM 1615 O O . ARG A 1 204 ? -12.946 -2.496 -2.490 1.00 98.12 204 ARG A O 1
ATOM 1622 N N . LEU A 1 205 ? -12.857 -2.604 -4.741 1.00 98.50 205 LEU A N 1
ATOM 1623 C CA . LEU A 1 205 ? -11.473 -2.198 -4.894 1.00 98.50 205 LEU A CA 1
ATOM 1624 C C . LEU A 1 205 ? -11.413 -0.773 -5.446 1.00 98.50 205 LEU A C 1
ATOM 1626 O O . LEU A 1 205 ? -12.005 -0.482 -6.484 1.00 98.50 205 LEU A O 1
ATOM 1630 N N . PHE A 1 206 ? -10.690 0.098 -4.755 1.00 98.44 206 PHE A N 1
ATOM 1631 C CA . PHE A 1 206 ? -10.230 1.375 -5.278 1.00 98.44 206 PHE A CA 1
ATOM 1632 C C . PHE A 1 206 ? -8.751 1.221 -5.636 1.00 98.44 206 PHE A C 1
ATOM 1634 O O . PHE A 1 206 ? -7.953 0.808 -4.794 1.00 98.44 206 PHE A O 1
ATOM 1641 N N . VAL A 1 207 ? -8.404 1.490 -6.893 1.00 98.44 207 VAL A N 1
ATOM 1642 C CA . VAL A 1 207 ? -7.036 1.347 -7.399 1.00 98.44 207 VAL A CA 1
ATOM 1643 C C . VAL A 1 207 ? -6.434 2.730 -7.587 1.00 98.44 207 VAL A C 1
ATOM 1645 O O . VAL A 1 207 ? -7.024 3.578 -8.252 1.00 98.44 207 VAL A O 1
ATOM 1648 N N . GLN A 1 208 ? -5.253 2.930 -7.018 1.00 97.12 208 GLN A N 1
ATOM 1649 C CA . GLN A 1 208 ? -4.389 4.069 -7.281 1.00 97.12 208 GLN A CA 1
ATOM 1650 C C . GLN A 1 208 ? -3.212 3.588 -8.129 1.00 97.12 208 GLN A C 1
ATOM 1652 O O . GLN A 1 208 ? -2.464 2.716 -7.692 1.00 97.12 208 GLN A O 1
ATOM 1657 N N . ILE A 1 209 ? -3.055 4.161 -9.317 1.00 97.25 209 ILE A N 1
ATOM 1658 C CA . ILE A 1 209 ? -1.904 3.934 -10.197 1.00 97.25 209 ILE A CA 1
ATOM 1659 C C . ILE A 1 209 ? -0.972 5.133 -10.013 1.00 97.25 209 ILE A C 1
ATOM 1661 O O . ILE A 1 209 ? -1.452 6.271 -10.029 1.00 97.25 209 ILE A O 1
ATOM 1665 N N . VAL A 1 210 ? 0.307 4.869 -9.754 1.00 95.25 210 VAL A N 1
ATOM 1666 C CA . VAL A 1 210 ? 1.356 5.871 -9.493 1.00 95.25 210 VAL A CA 1
ATOM 1667 C C . VAL A 1 210 ? 2.383 5.833 -10.608 1.00 95.25 210 VAL A C 1
ATOM 1669 O O . VAL A 1 210 ? 2.752 4.703 -10.997 1.00 95.25 210 VAL A O 1
#

Solvent-accessible surface area (backbone atoms only — not comparable to full-atom values): 11244 Å² total; per-residue (Å²): 133,85,52,73,66,57,54,33,39,79,68,67,72,41,67,73,72,52,58,86,88,58,73,76,92,67,85,47,93,78,21,42,60,96,62,81,66,92,49,76,95,67,61,39,71,18,46,41,39,30,39,25,25,42,26,14,34,74,49,22,15,40,27,69,82,49,88,53,80,77,33,52,77,40,36,30,20,15,71,3,50,63,20,6,40,37,83,36,49,40,58,36,80,15,51,44,23,53,38,36,72,37,18,80,75,54,38,36,47,6,61,47,69,48,55,48,87,42,76,66,16,52,35,29,48,18,41,68,83,42,35,36,83,46,42,50,55,44,50,52,53,50,52,53,52,50,76,70,36,88,89,50,52,63,80,74,39,29,33,39,36,38,40,39,60,42,66,45,35,62,76,69,44,30,88,78,36,85,63,46,70,53,43,56,59,48,42,50,52,28,47,52,53,29,51,50,55,45,62,77,71,44,49,56,62,47,77,44,81,96

pLDDT: mean 94.9, std 5.03, range [52.06, 98.88]

InterPro domains:
  IPR001087 GDSL lipase/esterase [PF00657] (52-205)
  IPR035547 Phospholipase B [cd01824] (39-210)
  IPR038885 Phospholipase B1, membrane-associated [PTHR21325] (24-210)

Mean predicted aligned error: 3.61 Å

Secondary structure (DSSP, 8-state):
---HHHHHHHTTSSPPPPPTTSPPSS--TTSS-SS--SSGGG--GGGEEEEEEEESTTTTTBTTT-SSGGGGG-B-GGG-TTTB-SS-TTT---HHHHHHHH-TT-B--B-S---TTSGGGTTB---TT--GGGHHHHHHHHHHHHHH-TT--TTTSEEEEEEE--HHIIIIIGGG-SSTTHHHHHHHHHHHHHHHHHHHH-SSEEEEE-

Foldseek 3Di:
DDDLLVVCVVVVLFDAQDDPVDDDPDDQPCQDDPDQDQDPVPDGLLLAQEFAEAAALLQQCQCSSPPDPVSSNWRAQLQRQRAHDADACRGHNHSNRSSCSNHVNHDQHANDGDALPDVSNGRHNYYHLDALLCLQVSLVVSLVSQVPDPVHPQARGAYEYEYEHDPNLVVPVLVVDVVSCVSVVVSVVSVVSNVVSCPVRGRNYDYDYD

Radius of gyration: 18.06 Å; Cα contacts (8 Å, |Δi|>4): 400; chains: 1; bounding box: 49×36×53 Å